Protein AF-A0A925NYQ3-F1 (afdb_monomer_lite)

pLDDT: mean 89.2, std 6.5, range [42.16, 96.94]

Foldseek 3Di:
DVVVVVVVVVVVVVVVVVVCCVVVPVVVVVVVVCVVVVVVVVVVLCVQFQVCLVPVPVVLVVCQVPPPDFDWAAKKWWFKKKFFQFLVLVVVVVVVPVVDPDDDPVNSQVVQPDPPDRGMDIDTDIDGAPPDQQCCCQPVVDDRDPPDDPSGIDTDTDIDGGHTQDCVRCVVVSSVVRSVVSVVVVVVVVCVVDPDDDPPVVVVVDDDDD

Structure (mmCIF, N/CA/C/O backbone):
data_AF-A0A925NYQ3-F1
#
_entry.id   AF-A0A925NYQ3-F1
#
loop_
_atom_site.group_PDB
_atom_site.id
_atom_site.type_symbol
_atom_site.label_atom_id
_atom_site.label_alt_id
_atom_site.label_comp_id
_atom_site.label_asym_id
_atom_site.label_entity_id
_atom_site.label_seq_id
_atom_site.pdbx_PDB_ins_code
_atom_site.Cartn_x
_atom_site.Cartn_y
_atom_site.Cartn_z
_atom_site.occupancy
_atom_site.B_iso_or_equiv
_atom_site.auth_seq_id
_atom_site.auth_comp_id
_atom_site.auth_asym_id
_atom_site.auth_atom_id
_atom_site.pdbx_PDB_model_num
ATOM 1 N N . LEU A 1 1 ? -60.854 1.474 1.475 1.00 73.50 1 LEU A N 1
ATOM 2 C CA . LEU A 1 1 ? -60.947 1.843 2.909 1.00 73.50 1 LEU A CA 1
ATOM 3 C C . LEU A 1 1 ? -60.643 0.675 3.855 1.00 73.50 1 LEU A C 1
ATOM 5 O O . LEU A 1 1 ? -59.658 0.754 4.568 1.00 73.50 1 LEU A O 1
ATOM 9 N N . LYS A 1 2 ? -61.419 -0.423 3.843 1.00 87.00 2 LYS A N 1
ATOM 10 C CA . LYS A 1 2 ? -61.251 -1.556 4.783 1.00 87.00 2 LYS A CA 1
ATOM 11 C C . LYS A 1 2 ? -59.860 -2.213 4.725 1.00 87.00 2 LYS A C 1
ATOM 13 O O . LYS A 1 2 ? -59.250 -2.450 5.756 1.00 87.00 2 LYS A O 1
ATOM 18 N N . THR A 1 3 ? -59.326 -2.412 3.520 1.00 90.38 3 THR A N 1
ATOM 19 C CA . THR A 1 3 ? -57.972 -2.953 3.303 1.00 90.38 3 THR A CA 1
ATOM 20 C C . THR A 1 3 ? -56.878 -2.034 3.845 1.00 90.38 3 THR A C 1
ATOM 22 O O . THR A 1 3 ? -55.967 -2.507 4.510 1.00 90.38 3 THR A O 1
ATOM 25 N N . MET A 1 4 ? -56.998 -0.723 3.623 1.00 89.75 4 MET A N 1
ATOM 26 C CA . MET A 1 4 ? -56.031 0.263 4.123 1.00 89.75 4 MET A CA 1
ATOM 27 C C . MET A 1 4 ? -56.069 0.365 5.650 1.00 89.75 4 MET A C 1
ATOM 29 O O . MET A 1 4 ? -55.025 0.463 6.282 1.00 89.75 4 MET A O 1
ATOM 33 N N . LEU A 1 5 ? -57.259 0.266 6.252 1.00 93.00 5 LEU A N 1
ATOM 34 C CA . LEU A 1 5 ? -57.404 0.218 7.706 1.00 93.00 5 LEU A CA 1
ATOM 35 C C . LEU A 1 5 ? -56.769 -1.049 8.295 1.00 93.00 5 LEU A C 1
ATOM 37 O O . LEU A 1 5 ? -56.059 -0.965 9.288 1.00 93.00 5 LEU A O 1
ATOM 41 N N . HIS A 1 6 ? -56.978 -2.215 7.676 1.00 94.25 6 HIS A N 1
ATOM 42 C CA . HIS A 1 6 ? -56.323 -3.450 8.116 1.00 94.25 6 HIS A CA 1
ATOM 43 C C . HIS A 1 6 ? -54.798 -3.383 7.974 1.00 94.25 6 HIS A C 1
ATOM 45 O O . HIS A 1 6 ? -54.093 -3.848 8.862 1.00 94.25 6 HIS A O 1
ATOM 51 N N . GLN A 1 7 ? -54.285 -2.786 6.895 1.00 94.94 7 GLN A N 1
ATOM 52 C CA . GLN A 1 7 ? -52.846 -2.574 6.721 1.00 94.94 7 GLN A CA 1
ATOM 53 C C . GLN A 1 7 ? -52.276 -1.650 7.799 1.00 94.94 7 GLN A C 1
ATOM 55 O O . GLN A 1 7 ? -51.241 -1.973 8.372 1.00 94.94 7 GLN A O 1
ATOM 60 N N . PHE A 1 8 ? -52.972 -0.554 8.115 1.00 96.06 8 PHE A N 1
ATOM 61 C CA . PHE A 1 8 ? -52.577 0.358 9.186 1.00 96.06 8 PHE A CA 1
ATOM 62 C C . PHE A 1 8 ? -52.553 -0.342 10.552 1.00 96.06 8 PHE A C 1
ATOM 64 O O . PHE A 1 8 ? -51.536 -0.316 11.232 1.00 96.06 8 PHE A O 1
ATOM 71 N N . ILE A 1 9 ? -53.626 -1.051 10.919 1.00 94.81 9 ILE A N 1
ATOM 72 C CA . ILE A 1 9 ? -53.694 -1.787 12.193 1.00 94.81 9 ILE A CA 1
ATOM 73 C C . ILE A 1 9 ? -52.578 -2.834 12.286 1.00 94.81 9 ILE A C 1
ATOM 75 O O . ILE A 1 9 ? -51.944 -2.964 13.329 1.00 94.81 9 ILE A O 1
ATOM 79 N N . ASN A 1 10 ? -52.319 -3.572 11.203 1.00 95.12 10 ASN A N 1
ATOM 80 C CA . ASN A 1 10 ? -51.259 -4.575 11.193 1.00 95.12 10 ASN A CA 1
ATOM 81 C C . ASN A 1 10 ? -49.865 -3.936 11.317 1.00 95.12 10 ASN A C 1
ATOM 83 O O . ASN A 1 10 ? -49.014 -4.463 12.023 1.00 95.12 10 ASN A O 1
ATOM 87 N N . HIS A 1 11 ? -49.640 -2.786 10.677 1.00 96.12 11 HIS A N 1
ATOM 88 C CA . HIS A 1 11 ? -48.390 -2.037 10.802 1.00 96.12 11 HIS A CA 1
ATOM 89 C C . HIS A 1 11 ? -48.151 -1.526 12.230 1.00 96.12 11 HIS A C 1
ATOM 91 O O . HIS A 1 11 ? -47.038 -1.654 12.737 1.00 96.12 11 HIS A O 1
ATOM 97 N N . GLU A 1 12 ? -49.187 -1.004 12.891 1.00 96.25 12 GLU A N 1
ATOM 98 C CA . GLU A 1 12 ? -49.105 -0.558 14.288 1.00 96.25 12 GLU A CA 1
ATOM 99 C C . GLU A 1 12 ? -48.854 -1.733 15.243 1.00 96.25 12 GLU A C 1
ATOM 101 O O . GLU A 1 12 ? -48.045 -1.624 16.161 1.00 96.25 12 GLU A O 1
ATOM 106 N N . LEU A 1 13 ? -49.497 -2.885 15.008 1.00 93.44 13 LEU A N 1
ATOM 107 C CA . LEU A 1 13 ? -49.277 -4.097 15.806 1.00 93.44 13 LEU A CA 1
ATOM 108 C C . LEU A 1 13 ? -47.844 -4.619 15.678 1.00 93.44 13 LEU A C 1
ATOM 110 O O . LEU A 1 13 ? -47.230 -4.941 16.694 1.00 93.44 13 LEU A O 1
ATOM 114 N N . ILE A 1 14 ? -47.310 -4.683 14.455 1.00 93.94 14 ILE A N 1
ATOM 115 C CA . ILE A 1 14 ? -45.923 -5.102 14.216 1.00 93.94 14 ILE A CA 1
ATOM 116 C C . ILE A 1 14 ? -44.957 -4.100 14.851 1.00 93.94 14 ILE A C 1
ATOM 118 O O . ILE A 1 14 ? -44.100 -4.507 15.623 1.00 93.94 14 ILE A O 1
ATOM 122 N N . SER A 1 15 ? -45.153 -2.797 14.628 1.00 94.38 15 SER A N 1
ATOM 123 C CA . SER A 1 15 ? -44.317 -1.749 15.235 1.00 94.38 15 SER A CA 1
ATOM 124 C C . SER A 1 15 ? -44.325 -1.810 16.766 1.00 94.38 15 SER A C 1
ATOM 126 O O . SER A 1 15 ? -43.295 -1.606 17.413 1.00 94.38 15 SER A O 1
ATOM 128 N N . TYR A 1 16 ? -45.479 -2.114 17.371 1.00 94.38 16 TYR A N 1
ATOM 129 C CA . TYR A 1 16 ? -45.566 -2.321 18.811 1.00 94.38 16 TYR A CA 1
ATOM 130 C C . TYR A 1 16 ? -44.781 -3.557 19.252 1.00 94.38 16 TYR A C 1
ATOM 132 O O . TYR A 1 16 ? -44.007 -3.458 20.203 1.00 94.38 16 TYR A O 1
ATOM 140 N N . GLU A 1 17 ? -44.948 -4.697 18.579 1.00 91.75 17 GLU A N 1
ATOM 141 C CA . GLU A 1 17 ? -44.215 -5.921 18.915 1.00 91.75 17 GLU A CA 1
ATOM 142 C C . GLU A 1 17 ? -42.700 -5.721 18.777 1.00 91.75 17 GLU A C 1
ATOM 144 O O . GLU A 1 17 ? -41.964 -6.056 19.707 1.00 91.75 17 GLU A O 1
ATOM 149 N N . ASP A 1 18 ? -42.256 -5.055 17.707 1.00 89.88 18 ASP A N 1
ATOM 150 C CA . ASP A 1 18 ? -40.857 -4.688 17.477 1.00 89.88 18 ASP A CA 1
ATOM 151 C C . ASP A 1 18 ? -40.297 -3.850 18.637 1.00 89.88 18 ASP A C 1
ATOM 153 O O . ASP A 1 18 ? -39.214 -4.131 19.151 1.00 89.88 18 ASP A O 1
ATOM 157 N N . SER A 1 19 ? -41.070 -2.881 19.146 1.00 92.06 19 SER A N 1
ATOM 158 C CA . SER A 1 19 ? -40.668 -2.061 20.303 1.00 92.06 19 SER A CA 1
ATOM 159 C C . SER A 1 19 ? -40.524 -2.845 21.617 1.00 92.06 19 SER A C 1
ATOM 161 O O . SER A 1 19 ? -39.929 -2.349 22.580 1.00 92.06 19 SER A O 1
ATOM 163 N N . GLN A 1 20 ? -41.102 -4.049 21.698 1.00 93.25 20 GLN A N 1
ATOM 164 C CA . GLN A 1 20 ? -41.002 -4.919 22.868 1.00 93.25 20 GLN A CA 1
ATOM 165 C C . GLN A 1 20 ? -39.960 -6.032 22.699 1.00 93.25 20 GLN A C 1
ATOM 167 O O . GLN A 1 20 ? -39.664 -6.692 23.697 1.00 93.25 20 GLN A O 1
ATOM 172 N N . LEU A 1 21 ? -39.388 -6.239 21.504 1.00 91.00 21 LEU A N 1
ATOM 173 C CA . LEU A 1 21 ? -38.472 -7.352 21.214 1.00 91.00 21 LEU A CA 1
ATOM 174 C C . LEU A 1 21 ? -37.305 -7.422 22.202 1.00 91.00 21 LEU A C 1
ATOM 176 O O . LEU A 1 21 ? -37.075 -8.471 22.795 1.00 91.00 21 LEU A O 1
ATOM 180 N N . GLU A 1 22 ? -36.627 -6.303 22.464 1.00 90.56 22 GLU A N 1
ATOM 181 C CA . GLU A 1 22 ? -35.507 -6.252 23.418 1.00 90.56 22 GLU A CA 1
ATOM 182 C C . GLU A 1 22 ? -35.937 -6.528 24.869 1.00 90.56 22 GLU A C 1
ATOM 184 O O . GLU A 1 22 ? -35.159 -7.022 25.680 1.00 90.56 22 GLU A O 1
ATOM 189 N N . LYS A 1 23 ? -37.192 -6.240 25.231 1.00 91.88 23 LYS A N 1
ATOM 190 C CA . LYS A 1 23 ? -37.700 -6.531 26.582 1.00 91.88 23 LYS A CA 1
ATOM 191 C C . LYS A 1 23 ? -38.127 -7.985 26.733 1.00 91.88 23 LYS A C 1
ATOM 193 O O . LYS A 1 23 ? -37.973 -8.555 27.810 1.00 91.88 23 LYS A O 1
ATOM 198 N N . LYS A 1 24 ? -38.717 -8.559 25.682 1.00 92.44 24 LYS A N 1
ATOM 199 C CA . LYS A 1 24 ? -39.241 -9.931 25.677 1.00 92.44 24 LYS A CA 1
ATOM 200 C C . LYS A 1 24 ? -38.152 -10.970 25.414 1.00 92.44 24 LYS A C 1
ATOM 202 O O . LYS A 1 24 ? -38.272 -12.094 25.896 1.00 92.44 24 LYS A O 1
ATOM 207 N N . HIS A 1 25 ? -37.105 -10.604 24.677 1.00 93.88 25 HIS A N 1
ATOM 208 C CA . HIS A 1 25 ? -36.042 -11.504 24.242 1.00 93.88 25 HIS A CA 1
ATOM 209 C C . HIS A 1 25 ? -34.669 -10.945 24.635 1.00 93.88 25 HIS A C 1
ATOM 211 O O . HIS A 1 25 ? -34.121 -10.071 23.964 1.00 93.88 25 HIS A O 1
ATOM 217 N N . SER A 1 26 ? -34.094 -11.484 25.715 1.00 93.62 26 SER A N 1
ATOM 218 C CA . SER A 1 26 ? -32.783 -11.065 26.233 1.00 93.62 26 SER A CA 1
ATOM 219 C C . SER A 1 26 ? -31.666 -11.203 25.203 1.00 93.62 26 SER A C 1
ATOM 221 O O . SER A 1 26 ? -30.841 -10.307 25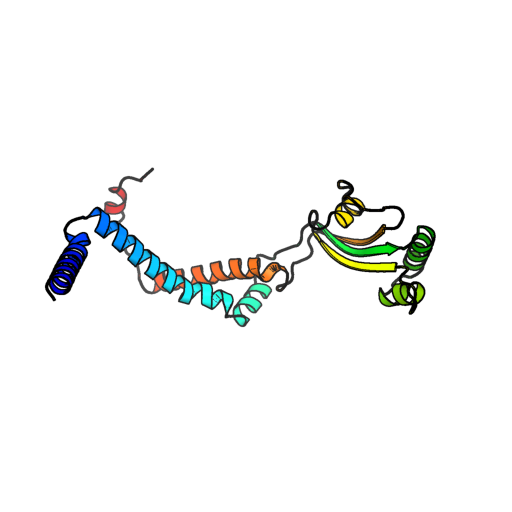.080 1.00 93.62 26 SER A O 1
ATOM 223 N N . ASP A 1 27 ? -31.657 -12.291 24.432 1.00 92.81 27 ASP A N 1
ATOM 224 C CA . ASP A 1 27 ? -30.598 -12.563 23.453 1.00 92.81 27 ASP A CA 1
ATOM 225 C C . ASP A 1 27 ? -30.615 -11.527 22.326 1.00 92.81 27 ASP A C 1
ATOM 227 O O . ASP A 1 27 ? -29.573 -11.016 21.923 1.00 92.81 27 ASP A O 1
ATOM 231 N N . PHE A 1 28 ? -31.814 -11.138 21.882 1.00 92.06 28 PHE A N 1
ATOM 232 C CA . PHE A 1 28 ? -31.982 -10.053 20.921 1.00 92.06 28 PHE A CA 1
ATOM 233 C C . PHE A 1 28 ? -31.501 -8.715 21.496 1.00 92.06 28 PHE A C 1
ATOM 235 O O . PHE A 1 28 ? -30.791 -7.979 20.815 1.00 92.06 28 PHE A O 1
ATOM 242 N N . ALA A 1 29 ? -31.819 -8.419 22.760 1.00 92.88 29 ALA A N 1
ATOM 243 C CA . ALA A 1 29 ? -31.338 -7.212 23.432 1.00 92.88 29 ALA A CA 1
ATOM 244 C C . ALA A 1 29 ? -29.809 -7.170 23.545 1.00 92.88 29 ALA A C 1
ATOM 246 O O . ALA A 1 29 ? -29.201 -6.117 23.356 1.00 92.88 29 ALA A O 1
ATOM 247 N N . HIS A 1 30 ? -29.176 -8.311 23.832 1.00 94.00 30 HIS A N 1
ATOM 248 C CA . HIS A 1 30 ? -27.721 -8.425 23.869 1.00 94.00 30 HIS A CA 1
ATOM 249 C C . HIS A 1 30 ? -27.104 -8.146 22.498 1.00 94.00 30 HIS A C 1
ATOM 251 O O . HIS A 1 30 ? -26.220 -7.299 22.411 1.00 94.00 30 HIS A O 1
ATOM 257 N N . ILE A 1 31 ? -27.628 -8.756 21.431 1.00 94.25 31 ILE A N 1
ATOM 258 C CA . ILE A 1 31 ? -27.164 -8.513 20.056 1.00 94.25 31 ILE A CA 1
ATOM 259 C C . ILE A 1 31 ? -27.348 -7.041 19.665 1.00 94.25 31 ILE A C 1
ATOM 261 O O . ILE A 1 31 ? -26.434 -6.422 19.121 1.00 94.25 31 ILE A O 1
ATOM 265 N N . MET A 1 32 ? -28.512 -6.454 19.961 1.00 93.38 32 MET A N 1
ATOM 266 C CA . MET A 1 32 ? -28.778 -5.050 19.640 1.00 93.38 32 MET A CA 1
ATOM 267 C C . MET A 1 32 ? -27.816 -4.117 20.378 1.00 93.38 32 MET A C 1
ATOM 269 O O . MET A 1 32 ? -27.296 -3.163 19.797 1.00 93.38 32 MET A O 1
ATOM 273 N N . LYS A 1 33 ? -27.519 -4.426 21.643 1.00 93.75 33 LYS A N 1
ATOM 274 C CA . LYS A 1 33 ? -26.539 -3.687 22.433 1.00 93.75 33 LYS A CA 1
ATOM 275 C C . LYS A 1 33 ? -25.123 -3.823 21.873 1.00 93.75 33 LYS A C 1
ATOM 277 O O . LYS A 1 33 ? -24.431 -2.817 21.764 1.00 93.75 33 LYS A O 1
ATOM 282 N N . GLU A 1 34 ? -24.695 -5.024 21.498 1.00 95.25 34 GLU A N 1
ATOM 283 C CA . GLU A 1 34 ? -23.388 -5.241 20.864 1.00 95.25 34 GLU A CA 1
ATOM 284 C C . GLU A 1 34 ? -23.259 -4.448 19.563 1.00 95.25 34 GLU A C 1
ATOM 286 O O . GLU A 1 34 ? -22.229 -3.820 19.319 1.00 95.25 34 GLU A O 1
ATOM 291 N N . TYR A 1 35 ? -24.320 -4.411 18.754 1.00 95.62 35 TYR A N 1
ATOM 292 C CA . TYR A 1 35 ? -24.347 -3.628 17.525 1.00 95.62 35 TYR A CA 1
ATOM 293 C C . TYR A 1 35 ? -24.281 -2.120 17.799 1.00 95.62 35 TYR A C 1
ATOM 295 O O . TYR A 1 35 ? -23.485 -1.411 17.182 1.00 95.62 35 TYR A O 1
ATOM 303 N N . HIS A 1 36 ? -25.068 -1.630 18.760 1.00 95.38 36 HIS A N 1
ATOM 304 C CA . HIS A 1 36 ? -25.035 -0.238 19.208 1.00 95.38 36 HIS A CA 1
ATOM 305 C C . HIS A 1 36 ? -23.635 0.171 19.687 1.00 95.38 36 HIS A C 1
ATOM 307 O O . HIS A 1 36 ? -23.081 1.173 19.226 1.00 95.38 36 HIS A O 1
ATOM 313 N N . ASP A 1 37 ? -23.044 -0.620 20.584 1.00 96.06 37 ASP A N 1
ATOM 314 C CA . ASP A 1 37 ? -21.729 -0.349 21.164 1.00 96.06 37 ASP A CA 1
ATOM 315 C C . ASP A 1 37 ? -20.624 -0.468 20.098 1.00 96.06 37 ASP A C 1
ATOM 317 O O . ASP A 1 37 ? -19.693 0.341 20.074 1.00 96.06 37 ASP A O 1
ATOM 321 N N . GLY A 1 38 ? -20.763 -1.409 19.159 1.00 96.75 38 GLY A N 1
ATOM 322 C CA . GLY A 1 38 ? -19.878 -1.574 18.010 1.00 96.75 38 GLY A CA 1
ATOM 323 C C . GLY A 1 38 ? -19.907 -0.381 17.055 1.00 96.75 38 GLY A C 1
ATOM 324 O O . GLY A 1 38 ? -18.849 0.115 16.667 1.00 96.75 38 GLY A O 1
ATOM 325 N N . ILE A 1 39 ? -21.092 0.142 16.720 1.00 96.88 39 ILE A N 1
ATOM 326 C CA . ILE A 1 39 ? -21.225 1.361 15.906 1.00 96.88 39 ILE A CA 1
ATOM 327 C C . ILE A 1 39 ? -20.628 2.563 16.633 1.00 96.88 39 ILE A C 1
ATOM 329 O O . ILE A 1 39 ? -19.946 3.381 16.013 1.00 96.88 39 ILE A O 1
ATOM 333 N N . LEU A 1 40 ? -20.869 2.687 17.939 1.00 96.38 40 LEU A N 1
ATOM 334 C CA . LEU A 1 40 ? -20.312 3.782 18.723 1.00 96.38 40 LEU A CA 1
ATOM 335 C C . LEU A 1 40 ? -18.780 3.738 18.711 1.00 96.38 40 LEU A C 1
ATOM 337 O O . LEU A 1 40 ? -18.146 4.764 18.455 1.00 96.38 40 LEU A O 1
ATOM 341 N N . LEU A 1 41 ? -18.198 2.555 18.934 1.00 95.62 41 LEU A N 1
ATOM 342 C CA . LEU A 1 41 ? -16.755 2.339 18.873 1.00 95.62 41 LEU A CA 1
ATOM 343 C C . LEU A 1 41 ? -16.203 2.629 17.472 1.00 95.62 41 LEU A C 1
ATOM 345 O O . LEU A 1 41 ? -15.195 3.316 17.344 1.00 95.62 41 LEU A O 1
ATOM 349 N N . PHE A 1 42 ? -16.872 2.162 16.420 1.00 96.75 42 PHE A N 1
ATOM 350 C CA . PHE A 1 42 ? -16.486 2.442 15.038 1.00 96.75 42 PHE A CA 1
ATOM 351 C C . PHE A 1 42 ? -16.471 3.948 14.748 1.00 96.75 42 PHE A C 1
ATOM 353 O O . PHE A 1 42 ? -15.474 4.474 14.258 1.00 96.75 42 PHE A O 1
ATOM 360 N N . ASN A 1 43 ? -17.548 4.657 15.092 1.00 96.94 43 ASN A N 1
ATOM 361 C CA . ASN A 1 43 ? -17.683 6.086 14.818 1.00 96.94 43 ASN A CA 1
ATOM 362 C C . ASN A 1 43 ? -16.633 6.913 15.563 1.00 96.94 43 ASN A C 1
ATOM 364 O O . ASN A 1 43 ? -16.044 7.825 14.980 1.00 96.94 43 ASN A O 1
ATOM 368 N N . ILE A 1 44 ? -16.373 6.598 16.836 1.00 96.31 44 ILE A N 1
ATOM 369 C CA . ILE A 1 44 ? -15.367 7.334 17.606 1.00 96.31 44 ILE A CA 1
ATOM 370 C C . ILE A 1 44 ? -13.945 7.001 17.143 1.00 96.31 44 ILE A C 1
ATOM 372 O O . ILE A 1 44 ? -13.119 7.906 17.066 1.00 96.31 44 ILE A O 1
ATOM 376 N N . SER A 1 45 ? -13.660 5.746 16.781 1.00 95.50 45 SER A N 1
ATOM 377 C CA . SER A 1 45 ? -12.364 5.351 16.215 1.00 95.50 45 SER A CA 1
ATOM 378 C C . SER A 1 45 ? -12.124 6.016 14.863 1.00 95.50 45 SER A C 1
ATOM 380 O O . SER A 1 45 ? -11.025 6.505 14.608 1.00 95.50 45 SER A O 1
ATOM 382 N N . LYS A 1 46 ? -13.160 6.129 14.025 1.00 95.12 46 LYS A N 1
ATOM 383 C CA . LYS A 1 46 ? -13.088 6.891 12.780 1.00 95.12 46 LYS A CA 1
ATOM 384 C C . LYS A 1 46 ? -12.692 8.345 13.046 1.00 95.12 46 LYS A C 1
ATOM 386 O O . LYS A 1 46 ? -11.696 8.801 12.499 1.00 95.12 46 LYS A O 1
ATOM 391 N N . ASP A 1 47 ? -13.425 9.039 13.915 1.00 95.19 47 ASP A N 1
ATOM 392 C CA . ASP A 1 47 ? -13.200 10.462 14.212 1.00 95.19 47 ASP A CA 1
ATOM 393 C C . ASP A 1 47 ? -11.844 10.722 14.893 1.00 95.19 47 ASP A C 1
ATOM 395 O O . ASP A 1 47 ? -11.145 11.678 14.566 1.00 95.19 47 ASP A O 1
ATOM 399 N N . LYS A 1 48 ? -11.451 9.878 15.855 1.00 94.38 48 LYS A N 1
ATOM 400 C CA . LYS A 1 48 ? -10.262 10.117 16.691 1.00 94.38 48 LYS A CA 1
ATOM 401 C C . LYS A 1 48 ? -8.980 9.497 16.165 1.00 94.38 48 LYS A C 1
ATOM 403 O O . LYS A 1 48 ? -7.911 9.967 16.549 1.00 94.38 48 LYS A O 1
ATOM 408 N N . ILE A 1 49 ? -9.075 8.470 15.328 1.00 94.19 49 ILE A N 1
ATOM 409 C CA . ILE A 1 49 ? -7.921 7.698 14.871 1.00 94.19 49 ILE A CA 1
ATOM 410 C C . ILE A 1 49 ? -7.807 7.782 13.351 1.00 94.19 49 ILE A C 1
ATOM 412 O O . ILE A 1 49 ? -6.834 8.339 12.854 1.00 94.19 49 ILE A O 1
ATOM 416 N N . TRP A 1 50 ? -8.788 7.269 12.605 1.00 91.75 50 TRP A N 1
ATOM 417 C CA . TRP A 1 50 ? -8.641 7.080 11.155 1.00 91.75 50 TRP A CA 1
ATOM 418 C C . TRP A 1 50 ? -8.659 8.388 10.368 1.00 91.75 50 TRP A C 1
ATOM 420 O O . TRP A 1 50 ? -7.795 8.607 9.519 1.00 91.75 50 TRP A O 1
ATOM 430 N N . ASP A 1 51 ? -9.603 9.280 10.667 1.00 92.38 51 ASP A N 1
ATOM 431 C CA . ASP A 1 51 ? -9.703 10.574 9.993 1.00 92.38 51 ASP A CA 1
ATOM 432 C C . ASP A 1 51 ? -8.521 11.475 10.384 1.00 92.38 51 ASP A C 1
ATOM 434 O O . ASP A 1 51 ? -8.023 12.227 9.549 1.00 92.38 51 ASP A O 1
ATOM 438 N N . VAL A 1 52 ? -8.001 11.356 11.610 1.00 89.94 52 VAL A N 1
ATOM 439 C CA . VAL A 1 52 ? -6.777 12.058 12.032 1.00 89.94 52 VAL A CA 1
ATOM 440 C C . VAL A 1 52 ? -5.561 11.516 11.281 1.00 89.94 52 VAL A C 1
ATOM 442 O O . VAL A 1 52 ? -4.817 12.292 10.687 1.00 89.94 52 VAL A O 1
ATOM 445 N N . ALA A 1 53 ? -5.381 10.193 11.253 1.00 88.50 53 ALA A N 1
ATOM 446 C CA . ALA A 1 53 ? -4.250 9.550 10.587 1.00 88.50 53 ALA A CA 1
ATOM 447 C C . ALA A 1 53 ? -4.229 9.799 9.068 1.00 88.50 53 ALA A C 1
ATOM 449 O O . ALA A 1 53 ? -3.158 9.872 8.469 1.00 88.50 53 ALA A O 1
ATOM 450 N N . SER A 1 54 ? -5.406 9.957 8.454 1.00 86.12 54 SER A N 1
ATOM 451 C CA . SER A 1 54 ? -5.543 10.187 7.011 1.00 86.12 54 SER A CA 1
ATOM 452 C C . SER A 1 54 ? -5.388 11.656 6.613 1.00 86.12 54 SER A C 1
ATOM 454 O O . SER A 1 54 ? -4.869 11.941 5.535 1.00 86.12 54 SER A O 1
ATOM 456 N N . ASN A 1 55 ? -5.845 12.592 7.453 1.00 87.56 55 ASN A N 1
ATOM 457 C CA . ASN A 1 55 ? -5.909 14.011 7.092 1.00 87.56 55 ASN A CA 1
ATOM 458 C C . ASN A 1 55 ? -4.758 14.851 7.668 1.00 87.56 55 ASN A C 1
ATOM 460 O O . ASN A 1 55 ? -4.455 15.914 7.122 1.00 87.56 55 ASN A O 1
ATOM 464 N N . ASP A 1 56 ? -4.099 14.408 8.744 1.00 89.00 56 ASP A N 1
ATOM 465 C CA . ASP A 1 56 ? -3.000 15.153 9.368 1.00 89.00 56 ASP A CA 1
ATOM 466 C C . ASP A 1 56 ? -1.659 14.883 8.668 1.00 89.00 56 ASP A C 1
ATOM 468 O O . ASP A 1 56 ? -0.801 14.120 9.120 1.00 89.00 56 ASP A O 1
ATOM 472 N N . THR A 1 57 ? -1.479 15.531 7.517 1.00 85.44 57 THR A N 1
ATOM 473 C CA . THR A 1 57 ? -0.275 15.390 6.687 1.00 85.44 57 THR A CA 1
ATOM 474 C C . THR A 1 57 ? 0.985 15.940 7.357 1.00 85.44 57 THR A C 1
ATOM 476 O O . THR A 1 57 ? 2.086 15.462 7.070 1.00 85.44 57 THR A O 1
ATOM 479 N N . VAL A 1 58 ? 0.843 16.908 8.268 1.00 89.44 58 VAL A N 1
ATOM 480 C CA . VAL A 1 58 ? 1.966 17.499 9.008 1.00 89.44 58 VAL A CA 1
ATOM 481 C C . VAL A 1 58 ? 2.521 16.472 9.984 1.00 89.44 58 VAL A C 1
ATOM 483 O O . VAL A 1 58 ? 3.698 16.117 9.888 1.00 89.44 58 VAL A O 1
ATOM 486 N N . ARG A 1 59 ? 1.668 15.914 10.851 1.00 88.75 59 ARG A N 1
ATOM 487 C CA . ARG A 1 59 ? 2.088 14.884 11.807 1.00 88.75 59 ARG A CA 1
ATOM 488 C C . ARG A 1 59 ? 2.543 13.607 11.118 1.00 88.75 59 ARG A C 1
ATOM 490 O O . ARG A 1 59 ? 3.492 12.993 11.591 1.00 88.75 59 ARG A O 1
ATOM 497 N N . LEU A 1 60 ? 1.935 13.228 9.991 1.00 86.19 60 LEU A N 1
ATOM 498 C CA . LEU A 1 60 ? 2.398 12.082 9.203 1.00 86.19 60 LEU A CA 1
ATOM 499 C C . LEU A 1 60 ? 3.815 12.305 8.648 1.00 86.19 60 LEU A C 1
ATOM 501 O O . LEU A 1 60 ? 4.636 11.390 8.655 1.00 86.19 60 LEU A O 1
ATOM 505 N N . THR A 1 61 ? 4.127 13.520 8.190 1.00 85.31 61 THR A N 1
ATOM 506 C CA . THR A 1 61 ? 5.469 13.859 7.687 1.00 85.31 61 THR A CA 1
ATOM 507 C C . THR A 1 61 ? 6.497 13.885 8.819 1.00 85.31 61 THR A C 1
ATOM 509 O O . THR A 1 61 ? 7.600 13.358 8.673 1.00 85.31 61 THR A O 1
ATOM 512 N N . GLU A 1 62 ? 6.143 14.457 9.971 1.00 88.12 62 GLU A N 1
ATOM 513 C CA . GLU A 1 62 ? 6.981 14.421 11.175 1.00 88.12 62 GLU A CA 1
ATOM 514 C C . GLU A 1 62 ? 7.211 12.987 11.654 1.00 88.12 62 GLU A C 1
ATOM 516 O O . GLU A 1 62 ? 8.347 12.610 11.955 1.00 88.12 62 GLU A O 1
ATOM 521 N N . PHE A 1 63 ? 6.158 12.168 11.655 1.00 87.12 63 PHE A N 1
ATOM 522 C CA . PHE A 1 63 ? 6.235 10.747 11.952 1.00 87.12 63 PHE A CA 1
ATOM 523 C C . PHE A 1 63 ? 7.193 10.052 10.992 1.00 87.12 63 PHE A C 1
ATOM 525 O O . PHE A 1 63 ? 8.135 9.428 11.448 1.00 87.12 63 PHE A O 1
ATOM 532 N N . TYR A 1 64 ? 7.054 10.233 9.678 1.00 84.56 64 TYR A N 1
ATOM 533 C CA . TYR A 1 64 ? 7.971 9.651 8.693 1.00 84.56 64 TYR A CA 1
ATOM 534 C C . TYR A 1 64 ? 9.441 10.039 8.939 1.00 84.56 64 TYR A C 1
ATOM 536 O O . TYR A 1 64 ? 10.336 9.198 8.843 1.00 84.56 64 TYR A O 1
ATOM 544 N N . ASN A 1 65 ? 9.701 11.299 9.297 1.00 84.56 65 ASN A N 1
ATOM 545 C CA . ASN A 1 65 ? 11.057 11.793 9.548 1.00 84.56 65 ASN A CA 1
ATOM 546 C C . ASN A 1 65 ? 11.665 11.274 10.862 1.00 84.56 65 ASN A C 1
ATOM 548 O O . ASN A 1 65 ? 12.886 11.150 10.962 1.00 84.56 65 ASN A O 1
ATOM 552 N N . THR A 1 66 ? 10.833 10.989 11.866 1.00 83.81 66 THR A N 1
ATOM 553 C CA . THR A 1 66 ? 11.258 10.582 13.219 1.00 83.81 66 THR A CA 1
ATOM 554 C C . THR A 1 66 ? 11.040 9.098 13.513 1.00 83.81 66 THR A C 1
ATOM 556 O O . THR A 1 66 ? 11.552 8.588 14.512 1.00 83.81 66 THR A O 1
ATOM 559 N N . ALA A 1 67 ? 10.310 8.388 12.652 1.00 73.12 67 ALA A N 1
ATOM 560 C CA . ALA A 1 67 ? 9.957 6.993 12.830 1.00 73.12 67 ALA A CA 1
ATOM 561 C C . ALA A 1 67 ? 11.217 6.127 12.879 1.00 73.12 67 ALA A C 1
ATOM 563 O O . ALA A 1 67 ? 12.029 6.093 11.953 1.00 73.12 67 ALA A O 1
ATOM 564 N N . ALA A 1 68 ? 11.338 5.359 13.962 1.00 62.53 68 ALA A N 1
ATOM 565 C CA . ALA A 1 68 ? 12.357 4.324 14.086 1.00 62.53 68 ALA A CA 1
ATOM 566 C C . ALA A 1 68 ? 12.116 3.168 13.097 1.00 62.53 68 ALA A C 1
ATOM 568 O O . ALA A 1 68 ? 13.062 2.520 12.652 1.00 62.53 68 ALA A O 1
ATOM 569 N N . LYS A 1 69 ? 10.848 2.921 12.736 1.00 77.06 69 LYS A N 1
ATOM 570 C CA . LYS A 1 69 ? 10.443 1.894 11.775 1.00 77.06 69 LYS A CA 1
ATOM 571 C C . LYS A 1 69 ? 10.416 2.500 10.374 1.00 77.06 69 LYS A C 1
ATOM 573 O O . LYS A 1 69 ? 9.471 3.177 9.982 1.00 77.06 69 LYS A O 1
ATOM 578 N N . LYS A 1 70 ? 11.497 2.276 9.635 1.00 83.25 70 LYS A N 1
ATOM 579 C CA . LYS A 1 70 ? 11.586 2.611 8.215 1.00 83.25 70 LYS A CA 1
ATOM 580 C C . LYS A 1 70 ? 11.198 1.400 7.381 1.00 83.25 70 LYS A C 1
ATOM 582 O O . LYS A 1 70 ? 11.570 0.277 7.716 1.00 83.25 70 LYS A O 1
ATOM 587 N N . HIS A 1 71 ? 10.482 1.652 6.294 1.00 88.06 71 HIS A N 1
ATOM 588 C CA . HIS A 1 71 ? 10.147 0.632 5.311 1.00 88.06 71 HIS A CA 1
ATOM 589 C C . HIS A 1 71 ? 11.208 0.623 4.225 1.00 88.06 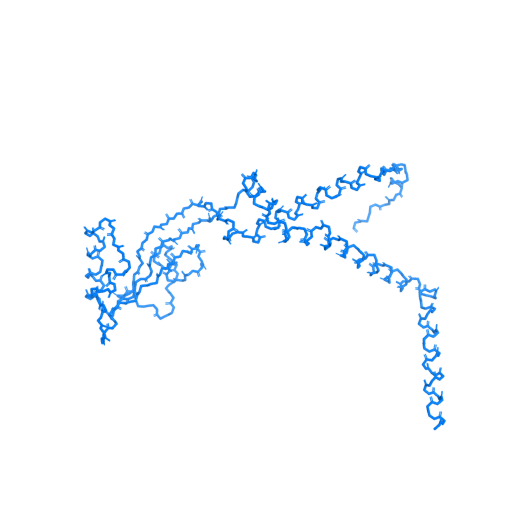71 HIS A C 1
ATOM 591 O O . HIS A 1 71 ? 11.663 1.676 3.779 1.00 88.06 71 HIS A O 1
ATOM 597 N N . TYR A 1 72 ? 11.598 -0.569 3.800 1.00 89.44 72 TYR A N 1
ATOM 598 C CA . TYR A 1 72 ? 12.607 -0.767 2.771 1.00 89.44 72 TYR A CA 1
ATOM 599 C C . TYR A 1 72 ? 12.021 -1.642 1.669 1.00 89.44 72 TYR A C 1
ATOM 601 O O . TYR A 1 72 ? 11.175 -2.497 1.931 1.00 89.44 72 TYR A O 1
ATOM 609 N N . PHE A 1 73 ? 12.433 -1.384 0.435 1.00 87.75 73 PHE A N 1
ATOM 610 C CA . PHE A 1 73 ? 12.285 -2.343 -0.648 1.00 87.75 73 PHE A CA 1
ATOM 611 C C . PHE A 1 73 ? 13.166 -3.561 -0.353 1.00 87.75 73 PHE A C 1
ATOM 613 O O . PHE A 1 73 ? 14.222 -3.428 0.274 1.00 87.75 73 PHE A O 1
ATOM 620 N N . GLY A 1 74 ? 12.729 -4.733 -0.802 1.00 88.56 74 GLY A N 1
ATOM 621 C CA . GLY A 1 74 ? 13.571 -5.919 -0.874 1.00 88.56 74 GLY A CA 1
ATOM 622 C C . GLY A 1 74 ? 14.618 -5.780 -1.981 1.00 88.56 74 GLY A C 1
ATOM 623 O O . GLY A 1 74 ? 15.213 -4.717 -2.181 1.00 88.56 74 GLY A O 1
ATOM 624 N N . GLU A 1 75 ? 14.838 -6.856 -2.729 1.00 91.44 75 GLU A N 1
ATOM 625 C CA . GLU A 1 75 ? 15.586 -6.761 -3.980 1.00 91.44 75 GLU A CA 1
ATOM 626 C C . GLU A 1 75 ? 14.729 -6.063 -5.035 1.00 91.44 75 GLU A C 1
ATOM 628 O O . GLU A 1 75 ? 13.626 -6.510 -5.357 1.00 91.44 75 GLU A O 1
ATOM 633 N N . ARG A 1 76 ? 15.248 -4.959 -5.572 1.00 91.69 76 ARG A N 1
ATOM 634 C CA . ARG A 1 76 ? 14.557 -4.116 -6.542 1.00 91.69 76 ARG A CA 1
ATOM 635 C C . ARG A 1 76 ? 15.445 -3.854 -7.744 1.00 91.69 76 ARG A C 1
ATOM 637 O O . ARG A 1 76 ? 16.601 -3.467 -7.599 1.00 91.69 76 ARG A O 1
ATOM 644 N N . PHE A 1 77 ? 14.893 -4.000 -8.937 1.00 93.56 77 PHE A N 1
ATOM 645 C CA . PHE A 1 77 ? 15.539 -3.587 -10.173 1.00 93.56 77 PHE A CA 1
ATOM 646 C C . PHE A 1 77 ? 15.060 -2.190 -10.568 1.00 93.56 77 PHE A C 1
ATOM 648 O O . PHE A 1 77 ? 13.860 -1.916 -10.583 1.00 93.56 77 PHE A O 1
ATOM 655 N N . LYS A 1 78 ? 16.002 -1.307 -10.905 1.00 93.00 78 LYS A N 1
ATOM 656 C CA . LYS A 1 78 ? 15.740 0.013 -11.485 1.00 93.00 78 LYS A CA 1
ATOM 657 C C . LYS A 1 78 ? 16.502 0.156 -12.789 1.00 93.00 78 LYS A C 1
ATOM 659 O O . LYS A 1 78 ? 17.731 0.058 -12.808 1.00 93.00 78 LYS A O 1
ATOM 664 N N . GLY A 1 79 ? 15.780 0.423 -13.865 1.00 92.19 79 GLY A N 1
ATOM 665 C CA . GLY A 1 79 ? 16.375 0.534 -15.184 1.00 92.19 79 GLY A CA 1
ATOM 666 C C . GLY A 1 79 ? 15.331 0.572 -16.279 1.00 92.19 79 GLY A C 1
ATOM 667 O O . GLY A 1 79 ? 14.232 1.092 -16.093 1.00 92.19 79 GLY A O 1
ATOM 668 N N . TRP A 1 80 ? 15.686 0.013 -17.426 1.00 93.19 80 TRP A N 1
ATOM 669 C CA . TRP A 1 80 ? 14.854 -0.005 -18.613 1.00 93.19 80 TRP A CA 1
ATOM 670 C C . TRP A 1 80 ? 14.644 -1.423 -19.121 1.00 93.19 80 TRP A C 1
ATOM 672 O O . TRP A 1 80 ? 15.568 -2.236 -19.123 1.00 93.19 80 TRP A O 1
ATOM 682 N N . ILE A 1 81 ? 13.437 -1.679 -19.614 1.00 93.06 81 ILE A N 1
ATOM 683 C CA . ILE A 1 81 ? 13.142 -2.778 -20.526 1.00 93.06 81 ILE A CA 1
ATOM 684 C C . ILE A 1 81 ? 13.217 -2.196 -21.934 1.00 93.06 81 ILE A C 1
ATOM 686 O O . ILE A 1 81 ? 12.466 -1.278 -22.271 1.00 93.06 81 ILE A O 1
ATOM 690 N N . VAL A 1 82 ? 14.135 -2.713 -22.743 1.00 92.25 82 VAL A N 1
ATOM 691 C CA . VAL A 1 82 ? 14.352 -2.270 -24.120 1.00 92.25 82 VAL A CA 1
ATOM 692 C C . VAL A 1 82 ? 13.850 -3.352 -25.061 1.00 92.25 82 VAL A C 1
ATOM 694 O O . VAL A 1 82 ? 14.270 -4.503 -24.969 1.00 92.25 82 VAL A O 1
ATOM 697 N N . ARG A 1 83 ? 12.959 -2.977 -25.977 1.00 92.31 83 ARG A N 1
ATOM 698 C CA . ARG A 1 83 ? 12.447 -3.829 -27.052 1.00 92.31 83 ARG A CA 1
ATOM 699 C C . ARG A 1 83 ? 12.884 -3.246 -28.385 1.00 92.31 83 ARG A C 1
ATOM 701 O O . ARG A 1 83 ? 12.403 -2.193 -28.796 1.00 92.31 83 ARG A O 1
ATOM 708 N N . ALA A 1 84 ? 13.818 -3.913 -29.042 1.00 92.06 84 ALA A N 1
ATOM 709 C CA . ALA A 1 84 ? 14.250 -3.563 -30.384 1.00 92.06 84 ALA A CA 1
ATOM 710 C C . ALA A 1 84 ? 13.360 -4.241 -31.436 1.00 92.06 84 ALA A C 1
ATOM 712 O O . ALA A 1 84 ? 12.703 -5.243 -31.173 1.00 92.06 84 ALA A O 1
ATOM 713 N N . LYS A 1 85 ? 13.361 -3.717 -32.658 1.00 90.94 85 LYS A N 1
ATOM 714 C CA . LYS A 1 85 ? 12.700 -4.349 -33.807 1.00 90.94 85 LYS A CA 1
ATOM 715 C C . LYS A 1 85 ? 13.390 -5.639 -34.256 1.00 90.94 85 LYS A C 1
ATOM 717 O O . LYS A 1 85 ? 12.722 -6.577 -34.678 1.00 90.94 85 LYS A O 1
ATOM 722 N N . ASP A 1 86 ? 14.718 -5.663 -34.203 1.00 90.62 86 ASP A N 1
ATOM 723 C CA . ASP A 1 86 ? 15.553 -6.783 -34.631 1.00 90.62 86 ASP A CA 1
ATOM 724 C C . ASP A 1 86 ? 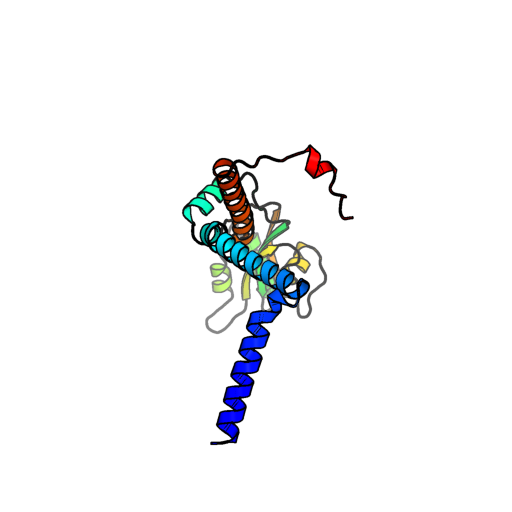16.830 -6.893 -33.781 1.00 90.62 86 ASP A C 1
ATOM 726 O O . ASP A 1 86 ? 17.192 -5.992 -33.014 1.00 90.62 86 ASP A O 1
ATOM 730 N N . ASN A 1 87 ? 17.519 -8.028 -33.920 1.00 90.00 87 ASN A N 1
ATOM 731 C CA . ASN A 1 87 ? 18.746 -8.316 -33.181 1.00 90.00 87 ASN A CA 1
ATOM 732 C C . ASN A 1 87 ? 19.895 -7.354 -33.547 1.00 90.00 87 ASN A C 1
ATOM 734 O O . ASN A 1 87 ? 20.733 -7.044 -32.706 1.00 90.00 87 ASN A O 1
ATOM 738 N N . GLU A 1 88 ? 19.941 -6.837 -34.779 1.00 88.94 88 GLU A N 1
ATOM 739 C CA . GLU A 1 88 ? 20.970 -5.865 -35.174 1.00 88.94 88 GLU A CA 1
ATOM 740 C C . GLU A 1 88 ? 20.810 -4.533 -34.434 1.00 88.94 88 GLU A C 1
ATOM 742 O O . GLU A 1 88 ? 21.787 -3.946 -33.966 1.00 88.94 88 GLU A O 1
ATOM 747 N N . THR A 1 89 ? 19.572 -4.058 -34.318 1.00 87.62 89 THR A N 1
ATOM 748 C CA . THR A 1 89 ? 19.214 -2.837 -33.599 1.00 87.62 89 THR A CA 1
ATOM 749 C C . THR A 1 89 ? 19.523 -2.992 -32.119 1.00 87.62 89 THR A C 1
ATOM 751 O O . THR A 1 89 ? 20.145 -2.107 -31.536 1.00 87.62 89 THR A O 1
ATOM 754 N N . ARG A 1 90 ? 19.194 -4.147 -31.530 1.00 89.75 90 ARG A N 1
ATOM 755 C CA . ARG A 1 90 ? 19.575 -4.474 -30.153 1.00 89.75 90 ARG A CA 1
ATOM 756 C C . ARG A 1 90 ? 21.082 -4.339 -29.924 1.00 89.75 90 ARG A C 1
ATOM 758 O O . ARG A 1 90 ? 21.482 -3.604 -29.027 1.00 89.75 90 ARG A O 1
ATOM 765 N N . LEU A 1 91 ? 21.907 -5.000 -30.741 1.00 89.75 91 LEU A N 1
ATOM 766 C CA . LEU A 1 91 ? 23.367 -4.987 -30.575 1.00 89.75 91 LEU A CA 1
ATOM 767 C C . LEU A 1 91 ? 23.946 -3.568 -30.677 1.00 89.75 91 LEU A C 1
ATOM 769 O O . LEU A 1 91 ? 24.872 -3.211 -29.946 1.00 89.75 91 LEU A O 1
ATOM 773 N N . LYS A 1 92 ? 23.386 -2.729 -31.561 1.00 89.00 92 LYS A N 1
ATOM 774 C CA . LYS A 1 92 ? 23.768 -1.312 -31.664 1.00 89.00 92 LYS A CA 1
ATOM 775 C C . LYS A 1 92 ? 23.419 -0.539 -30.392 1.00 89.00 92 LYS A C 1
ATOM 777 O O . LYS A 1 92 ? 24.230 0.269 -29.948 1.00 89.00 92 LYS A O 1
ATOM 782 N N . ILE A 1 93 ? 22.244 -0.781 -29.807 1.00 87.19 93 ILE A N 1
ATOM 783 C CA . ILE A 1 93 ? 21.825 -0.129 -28.560 1.00 87.19 93 ILE A CA 1
ATOM 784 C C . ILE A 1 93 ? 22.723 -0.570 -27.398 1.00 87.19 93 ILE A C 1
ATOM 786 O O . ILE A 1 93 ? 23.224 0.290 -26.679 1.00 87.19 93 ILE A O 1
ATOM 790 N N . GLU A 1 94 ? 22.982 -1.873 -27.248 1.00 88.25 94 GLU A N 1
ATOM 791 C CA . GLU A 1 94 ? 23.900 -2.408 -26.228 1.00 88.25 94 GLU A CA 1
ATOM 792 C C . GLU A 1 94 ? 25.296 -1.772 -26.361 1.00 88.25 94 GLU A C 1
ATOM 794 O O . GLU A 1 94 ? 25.842 -1.263 -25.386 1.00 88.25 94 GLU A O 1
ATOM 799 N N . THR A 1 95 ? 25.817 -1.653 -27.588 1.00 88.31 95 THR A N 1
ATOM 800 C CA . THR A 1 95 ? 27.112 -0.998 -27.852 1.00 88.31 95 THR A CA 1
ATOM 801 C C . THR A 1 95 ? 27.131 0.473 -27.417 1.00 88.31 95 THR A C 1
ATOM 803 O O . THR A 1 95 ? 28.124 0.940 -26.861 1.00 88.31 95 THR A O 1
ATOM 806 N N . ILE A 1 96 ? 26.055 1.228 -27.670 1.00 87.12 96 ILE A N 1
ATOM 807 C CA . ILE A 1 96 ? 25.962 2.645 -27.275 1.00 87.12 96 ILE A CA 1
ATOM 808 C C . ILE A 1 96 ? 25.926 2.783 -25.752 1.00 87.12 96 ILE A C 1
ATOM 810 O O . ILE A 1 96 ? 26.571 3.681 -25.209 1.00 87.12 96 ILE A O 1
ATOM 814 N N . ILE A 1 97 ? 25.180 1.905 -25.083 1.00 87.12 97 ILE A N 1
ATOM 815 C CA . ILE A 1 97 ? 25.063 1.875 -23.626 1.00 87.12 97 ILE A CA 1
ATOM 816 C C . ILE A 1 97 ? 26.410 1.525 -22.980 1.00 87.12 97 ILE A C 1
ATOM 818 O O . ILE A 1 97 ? 26.789 2.162 -22.004 1.00 87.12 97 ILE A O 1
ATOM 822 N N . ASP A 1 98 ? 27.167 0.584 -23.548 1.00 84.38 98 ASP A N 1
ATOM 823 C CA . ASP A 1 98 ? 28.474 0.181 -23.015 1.00 84.38 98 ASP A CA 1
ATOM 824 C C . ASP A 1 98 ? 29.570 1.239 -23.234 1.00 84.38 98 ASP A C 1
ATOM 826 O O . ASP A 1 98 ? 30.501 1.359 -22.436 1.00 84.38 98 ASP A O 1
ATOM 830 N N . GLN A 1 99 ? 29.490 2.016 -24.320 1.00 84.19 99 GLN A N 1
ATOM 831 C CA . GLN A 1 99 ? 30.500 3.026 -24.666 1.00 84.19 99 GLN A CA 1
ATOM 832 C C . GLN A 1 99 ? 30.321 4.363 -23.941 1.00 84.19 99 GLN A C 1
ATOM 834 O O . GLN A 1 99 ? 31.275 5.139 -23.842 1.00 84.19 99 GLN A O 1
ATOM 839 N N . LYS A 1 100 ? 29.111 4.671 -23.470 1.00 81.62 100 LYS A N 1
ATOM 840 C CA . LYS A 1 100 ? 28.787 5.940 -22.813 1.00 81.62 100 LYS A CA 1
ATOM 841 C C . LYS A 1 100 ? 28.516 5.717 -21.330 1.00 81.62 100 LYS A C 1
ATOM 843 O O . LYS A 1 100 ? 27.675 4.918 -20.953 1.00 81.62 100 LYS A O 1
ATOM 848 N N . GLU A 1 101 ? 29.158 6.519 -20.484 1.00 71.44 101 GLU A N 1
ATOM 849 C CA . GLU A 1 101 ? 28.969 6.468 -19.025 1.00 71.44 101 GLU A CA 1
ATOM 850 C C . GLU A 1 101 ? 27.540 6.852 -18.588 1.00 71.44 101 GLU A C 1
ATOM 852 O O . GLU A 1 101 ? 27.052 6.401 -17.553 1.00 71.44 101 GLU A O 1
ATOM 857 N N . SER A 1 102 ? 26.851 7.669 -19.390 1.00 76.62 102 SER A N 1
ATOM 858 C CA . SER A 1 102 ? 25.445 8.022 -19.205 1.00 76.62 102 SER A CA 1
ATOM 859 C C . SER A 1 102 ? 24.790 8.219 -20.567 1.00 76.62 102 SER A C 1
ATOM 861 O O . SER A 1 102 ? 25.255 9.023 -21.376 1.00 76.62 102 SER A O 1
ATOM 863 N N . VAL A 1 103 ? 23.718 7.474 -20.820 1.00 80.56 103 VAL A N 1
ATOM 864 C CA . VAL A 1 103 ? 22.861 7.622 -21.999 1.00 80.56 103 VAL A CA 1
ATOM 865 C C . VAL A 1 103 ? 21.479 8.002 -21.501 1.00 80.56 103 VAL A C 1
ATOM 867 O O . VAL A 1 103 ? 21.017 7.462 -20.501 1.00 80.56 103 VAL A O 1
ATOM 870 N N . SER A 1 104 ? 20.802 8.934 -22.161 1.00 82.44 104 SER A N 1
ATOM 871 C CA . SER A 1 104 ? 19.395 9.206 -21.868 1.00 82.44 104 SER A CA 1
ATOM 872 C C . SER A 1 104 ? 18.472 8.346 -22.738 1.00 82.44 104 SER A C 1
ATOM 874 O O . SER A 1 104 ? 18.796 8.013 -23.878 1.00 82.44 104 SER A O 1
ATOM 876 N N . LYS A 1 105 ? 17.272 8.028 -22.232 1.00 83.38 105 LYS A N 1
ATOM 877 C CA . LYS A 1 105 ? 16.221 7.363 -23.026 1.00 83.38 105 LYS A CA 1
ATOM 878 C C . LYS A 1 105 ? 15.964 8.097 -24.349 1.00 83.38 105 LYS A C 1
ATOM 880 O O . LYS A 1 105 ? 15.805 7.449 -25.378 1.00 83.38 105 LYS A O 1
ATOM 885 N N . GLN A 1 106 ? 15.945 9.431 -24.301 1.00 83.00 106 GLN A N 1
ATOM 886 C CA . GLN A 1 106 ? 15.694 10.295 -25.455 1.00 83.00 106 GLN A CA 1
ATOM 887 C C . GLN A 1 106 ? 16.762 10.133 -26.535 1.00 83.00 106 GLN A C 1
ATOM 889 O O . GLN A 1 106 ? 16.416 9.954 -27.692 1.00 83.00 106 GLN A O 1
ATOM 894 N N . GLU A 1 107 ? 18.044 10.082 -26.163 1.00 83.56 107 GLU A N 1
ATOM 895 C CA . GLU A 1 107 ? 19.124 9.855 -27.130 1.00 83.56 107 GLU A CA 1
ATOM 896 C C . GLU A 1 107 ? 18.959 8.542 -27.898 1.00 83.56 107 GLU A C 1
ATOM 898 O O . GLU A 1 107 ? 19.172 8.508 -29.106 1.00 83.56 107 GLU A O 1
ATOM 903 N N . ILE A 1 108 ? 18.575 7.457 -27.219 1.00 85.12 108 ILE A N 1
ATOM 904 C CA . ILE A 1 108 ? 18.373 6.165 -27.888 1.00 85.12 108 ILE A CA 1
ATOM 905 C C . ILE A 1 108 ? 17.143 6.250 -28.797 1.00 85.12 108 ILE A C 1
ATOM 907 O O . ILE A 1 108 ? 17.204 5.855 -29.959 1.00 85.12 108 ILE A O 1
ATOM 911 N N . THR A 1 109 ? 16.030 6.806 -28.315 1.00 85.62 109 THR A N 1
ATOM 912 C CA . THR A 1 109 ? 14.831 6.930 -29.151 1.00 85.62 109 THR A CA 1
ATOM 913 C C . THR A 1 109 ? 15.048 7.849 -30.350 1.00 85.62 109 THR A C 1
ATOM 915 O O . THR A 1 109 ? 14.564 7.523 -31.420 1.00 85.62 109 THR A O 1
ATOM 918 N N . ASP A 1 110 ? 15.814 8.931 -30.227 1.00 85.50 110 ASP A N 1
ATOM 919 C CA . ASP A 1 110 ? 16.070 9.870 -31.327 1.00 85.50 110 ASP A CA 1
ATOM 920 C C . ASP A 1 110 ? 16.990 9.274 -32.403 1.00 85.50 110 ASP A C 1
ATOM 922 O O . ASP A 1 110 ? 16.892 9.620 -33.580 1.00 85.50 110 ASP A O 1
ATOM 926 N N . VAL A 1 111 ? 17.891 8.367 -32.012 1.00 84.50 111 VAL A N 1
ATOM 927 C CA . VAL A 1 111 ? 18.796 7.677 -32.944 1.00 84.50 111 VAL A CA 1
ATOM 928 C C . VAL A 1 111 ? 18.075 6.569 -33.709 1.00 84.50 111 VAL A C 1
ATOM 930 O O . VAL A 1 111 ? 18.341 6.373 -34.895 1.00 84.50 111 VAL A O 1
ATOM 933 N N . PHE A 1 112 ? 17.188 5.826 -33.044 1.00 85.19 112 PHE A N 1
ATOM 934 C CA . PHE A 1 112 ? 16.587 4.617 -33.613 1.00 85.19 112 PHE A CA 1
ATOM 935 C C . PHE A 1 112 ? 15.142 4.803 -34.094 1.00 85.19 112 PHE A C 1
ATOM 937 O O . PHE A 1 112 ? 14.709 4.055 -34.973 1.00 85.19 112 PHE A O 1
ATOM 944 N N . ASN A 1 113 ? 14.408 5.797 -33.588 1.00 87.19 113 ASN A N 1
ATOM 945 C CA . ASN A 1 113 ? 13.057 6.118 -34.041 1.00 87.19 113 ASN A CA 1
ATOM 946 C C . ASN A 1 113 ? 13.073 7.374 -34.918 1.00 87.19 113 ASN A C 1
ATOM 948 O O . ASN A 1 113 ? 13.610 8.415 -34.554 1.00 87.19 113 ASN A O 1
ATOM 952 N N . THR A 1 114 ? 12.438 7.282 -36.082 1.00 82.12 114 THR A N 1
ATOM 953 C CA . THR A 1 114 ? 12.217 8.413 -36.992 1.00 82.12 114 THR A CA 1
ATOM 954 C C . THR A 1 114 ? 10.718 8.685 -37.116 1.00 82.12 114 THR A C 1
ATOM 956 O O . THR A 1 114 ? 9.899 7.905 -36.632 1.00 82.12 114 THR A O 1
ATOM 959 N N . SER A 1 115 ? 10.317 9.761 -37.803 1.00 74.44 115 SER A N 1
ATOM 960 C CA . SER A 1 115 ? 8.896 10.115 -37.967 1.00 74.44 115 SER A CA 1
ATOM 961 C C . SER A 1 115 ? 8.025 8.991 -38.551 1.00 74.44 115 SER A C 1
ATOM 963 O O . SER A 1 115 ? 6.823 8.980 -38.306 1.00 74.44 115 SER A O 1
ATOM 965 N N . ASN A 1 116 ? 8.621 8.051 -39.298 1.00 73.19 116 ASN A N 1
ATOM 966 C CA . ASN A 1 116 ? 7.916 6.944 -39.949 1.00 73.19 116 ASN A CA 1
ATOM 967 C C . ASN A 1 116 ? 8.326 5.553 -39.431 1.00 73.19 116 ASN A C 1
ATOM 969 O O . ASN A 1 116 ? 7.732 4.563 -39.856 1.00 73.19 116 ASN A O 1
ATOM 973 N N . GLU A 1 117 ? 9.316 5.451 -38.539 1.00 78.50 117 GLU A N 1
ATOM 974 C CA . GLU A 1 117 ? 9.824 4.165 -38.048 1.00 78.50 117 GLU A CA 1
ATOM 975 C C . GLU A 1 117 ? 9.981 4.165 -36.527 1.00 78.50 117 GLU A C 1
ATOM 977 O O . GLU A 1 117 ? 10.665 5.014 -35.962 1.00 78.50 117 GLU A O 1
ATOM 982 N N . HIS A 1 118 ? 9.377 3.174 -35.871 1.00 82.94 118 HIS A N 1
ATOM 983 C CA . HIS A 1 118 ? 9.564 2.878 -34.451 1.00 82.94 118 HIS A CA 1
ATOM 984 C C . HIS A 1 118 ? 10.390 1.595 -34.334 1.00 82.94 118 HIS A C 1
ATOM 986 O O . HIS A 1 118 ? 9.843 0.492 -34.353 1.00 82.94 118 HIS A O 1
ATOM 992 N N . ASN A 1 119 ? 11.715 1.734 -34.298 1.00 87.06 119 ASN A N 1
ATOM 993 C CA . ASN A 1 119 ? 12.628 0.593 -34.242 1.00 87.06 119 ASN A CA 1
ATOM 994 C C . ASN A 1 119 ? 13.018 0.212 -32.801 1.00 87.06 119 ASN A C 1
ATOM 996 O O . ASN A 1 119 ? 13.557 -0.876 -32.597 1.00 87.06 119 ASN A O 1
ATOM 1000 N N . VAL A 1 120 ? 12.745 1.070 -31.809 1.00 89.81 120 VAL A N 1
ATOM 1001 C CA . VAL A 1 120 ? 12.983 0.788 -30.388 1.00 89.81 120 VAL A CA 1
ATOM 1002 C C . VAL A 1 120 ? 11.841 1.292 -29.504 1.00 89.81 120 VAL A C 1
ATOM 1004 O O . VAL A 1 120 ? 11.354 2.412 -29.666 1.00 89.81 120 VAL A O 1
ATOM 1007 N N . ASP A 1 121 ? 11.456 0.479 -28.527 1.00 89.88 121 ASP A N 1
ATOM 1008 C CA . ASP A 1 121 ? 10.612 0.866 -27.400 1.00 89.88 121 ASP A CA 1
ATOM 1009 C C . ASP A 1 121 ? 11.397 0.707 -26.093 1.00 89.88 121 ASP A C 1
ATOM 1011 O O . ASP A 1 121 ? 12.067 -0.303 -25.868 1.00 89.88 121 ASP A O 1
ATOM 1015 N N . ILE A 1 122 ? 11.351 1.735 -25.246 1.00 90.94 122 ILE A N 1
ATOM 1016 C CA . ILE A 1 122 ? 12.098 1.795 -23.986 1.00 90.94 122 ILE A CA 1
ATOM 1017 C C . ILE A 1 122 ? 11.119 2.118 -22.871 1.00 90.94 122 ILE A C 1
ATOM 1019 O O . ILE A 1 122 ? 10.609 3.241 -22.769 1.00 90.94 122 ILE A O 1
ATOM 1023 N N . MET A 1 123 ? 10.909 1.152 -21.990 1.00 90.25 123 MET A N 1
ATOM 1024 C CA . MET A 1 123 ? 10.068 1.299 -20.814 1.00 90.25 123 MET A CA 1
ATOM 1025 C C . MET A 1 123 ? 10.945 1.446 -19.576 1.00 90.25 123 MET A C 1
ATOM 1027 O O . MET A 1 123 ? 11.750 0.570 -19.279 1.00 90.25 123 MET A O 1
ATOM 1031 N N . GLU A 1 124 ? 10.796 2.552 -18.850 1.00 91.19 124 GLU A N 1
ATOM 1032 C CA . GLU A 1 124 ? 11.454 2.727 -17.556 1.00 91.19 124 GLU A CA 1
ATOM 1033 C C . GLU A 1 124 ? 10.685 1.959 -16.483 1.00 91.19 124 GLU A C 1
ATOM 1035 O O . GLU A 1 124 ? 9.464 2.086 -16.378 1.00 91.19 124 GLU A O 1
ATOM 1040 N N . VAL A 1 125 ? 11.404 1.145 -15.713 1.00 92.31 125 VAL A N 1
ATOM 1041 C CA . VAL A 1 125 ? 10.831 0.249 -14.712 1.00 92.31 125 VAL A CA 1
ATOM 1042 C C . VAL A 1 125 ? 11.607 0.325 -13.404 1.00 92.31 125 VAL A C 1
ATOM 1044 O O . VAL A 1 125 ? 12.833 0.457 -13.373 1.00 92.31 125 VAL A O 1
ATOM 1047 N N . ALA A 1 126 ? 10.866 0.242 -12.304 1.00 91.50 126 ALA A N 1
ATOM 1048 C CA . ALA A 1 126 ? 11.404 0.227 -10.954 1.00 91.50 126 ALA A CA 1
ATOM 1049 C C . ALA A 1 126 ? 10.590 -0.760 -10.107 1.00 91.50 126 ALA A C 1
ATOM 1051 O O . ALA A 1 126 ? 9.656 -0.345 -9.420 1.00 91.50 126 ALA A O 1
ATOM 1052 N N . VAL A 1 127 ? 10.946 -2.042 -10.158 1.00 91.88 127 VAL A N 1
ATOM 1053 C CA . VAL A 1 127 ? 10.114 -3.169 -9.694 1.00 91.88 127 VAL A CA 1
ATOM 1054 C C . VAL A 1 127 ? 10.847 -4.044 -8.678 1.00 91.88 127 VAL A C 1
ATOM 1056 O O . VAL A 1 127 ? 12.061 -4.238 -8.789 1.00 91.88 127 VAL A O 1
ATOM 1059 N N . GLU A 1 128 ? 10.134 -4.515 -7.656 1.00 91.88 128 GLU A N 1
ATOM 1060 C CA . GLU A 1 128 ? 10.614 -5.560 -6.744 1.00 91.88 128 GLU A CA 1
ATOM 1061 C C . GLU A 1 128 ? 10.570 -6.928 -7.440 1.00 91.88 128 GLU A C 1
ATOM 1063 O O . GLU A 1 128 ? 9.888 -7.117 -8.450 1.00 91.88 128 GLU A O 1
ATOM 1068 N N . LYS A 1 129 ? 11.329 -7.888 -6.913 1.00 90.75 129 LYS A N 1
ATOM 1069 C CA . LYS A 1 129 ? 11.272 -9.277 -7.375 1.00 90.75 129 LYS A CA 1
ATOM 1070 C C . LYS A 1 129 ? 9.823 -9.786 -7.361 1.00 90.75 129 LYS A C 1
ATOM 1072 O O . LYS A 1 129 ? 9.118 -9.558 -6.381 1.00 90.75 129 LYS A O 1
ATOM 1077 N N . GLU A 1 130 ? 9.427 -10.517 -8.403 1.00 90.25 130 GLU A N 1
ATOM 1078 C CA . GLU A 1 130 ? 8.076 -11.077 -8.621 1.00 90.25 130 GLU A CA 1
ATOM 1079 C C . GLU A 1 130 ? 7.010 -10.076 -9.114 1.00 90.25 130 GLU A C 1
ATOM 1081 O O . GLU A 1 130 ? 5.857 -10.467 -9.316 1.00 90.25 130 GLU A O 1
ATOM 1086 N N . GLU A 1 131 ? 7.353 -8.801 -9.338 1.00 90.62 131 GLU A N 1
ATOM 1087 C CA . GLU A 1 131 ? 6.399 -7.805 -9.854 1.00 90.62 131 GLU A CA 1
ATOM 1088 C C . GLU A 1 131 ? 6.350 -7.727 -11.390 1.00 90.62 131 GLU A C 1
ATOM 1090 O O . GLU A 1 131 ? 5.302 -7.389 -11.946 1.00 90.62 131 GLU A O 1
ATOM 1095 N N . ASP A 1 132 ? 7.452 -8.028 -12.089 1.00 93.12 132 ASP A N 1
ATOM 1096 C CA . ASP A 1 132 ? 7.522 -7.974 -13.555 1.00 93.12 132 ASP A CA 1
ATOM 1097 C C . ASP A 1 132 ? 8.201 -9.228 -14.133 1.00 93.12 132 ASP A C 1
ATOM 1099 O O . ASP A 1 132 ? 9.420 -9.380 -14.014 1.00 93.12 132 ASP A O 1
ATOM 1103 N N . PRO A 1 133 ? 7.458 -10.093 -14.851 1.00 92.25 133 PRO A N 1
ATOM 1104 C CA . PRO A 1 133 ? 7.992 -11.347 -15.378 1.00 92.25 133 PRO A CA 1
ATOM 1105 C C . PRO A 1 133 ? 9.171 -11.199 -16.350 1.00 92.25 133 PRO A C 1
ATOM 1107 O O . PRO A 1 133 ? 9.968 -12.127 -16.493 1.00 92.25 133 PRO A O 1
ATOM 1110 N N . VAL A 1 134 ? 9.275 -10.073 -17.069 1.00 91.81 134 VAL A N 1
ATOM 1111 C CA . VAL A 1 134 ? 10.378 -9.827 -18.010 1.00 91.81 134 VAL A CA 1
ATOM 1112 C C . VAL A 1 134 ? 11.63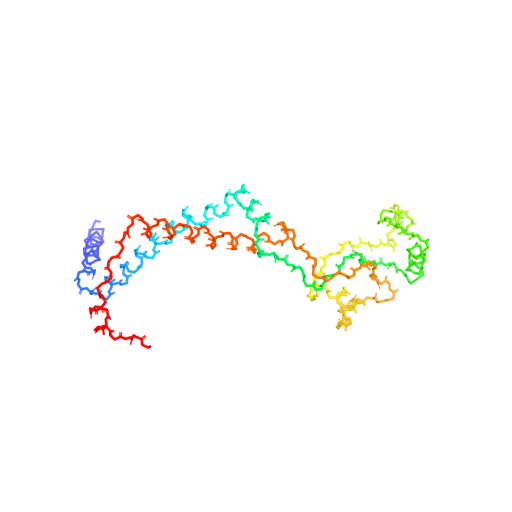8 -9.497 -17.224 1.00 91.81 134 VAL A C 1
ATOM 1114 O O . VAL A 1 134 ? 12.686 -10.094 -17.469 1.00 91.81 134 VAL A O 1
ATOM 1117 N N . VAL A 1 135 ? 11.535 -8.594 -16.248 1.00 92.81 135 VAL A N 1
ATOM 1118 C CA . VAL A 1 135 ? 12.647 -8.278 -15.344 1.00 92.81 135 VAL A CA 1
ATOM 1119 C C . VAL A 1 135 ? 13.050 -9.514 -14.542 1.00 92.81 135 VAL A C 1
ATOM 1121 O O . VAL A 1 135 ? 14.237 -9.817 -14.459 1.00 92.81 135 VAL A O 1
ATOM 1124 N N . ASP A 1 136 ? 12.085 -10.281 -14.037 1.00 92.69 136 ASP A N 1
ATOM 1125 C CA . ASP A 1 136 ? 12.322 -11.520 -13.297 1.00 92.69 136 ASP A CA 1
ATOM 1126 C C . ASP A 1 136 ? 13.084 -12.566 -14.105 1.00 92.69 136 ASP A C 1
ATOM 1128 O O . ASP A 1 136 ? 14.009 -13.191 -13.579 1.00 92.69 136 ASP A O 1
ATOM 1132 N N . TYR A 1 137 ? 12.761 -12.725 -15.389 1.00 93.81 137 TYR A N 1
ATOM 1133 C CA . TYR A 1 137 ? 13.508 -13.605 -16.285 1.00 93.81 137 TYR A CA 1
ATOM 1134 C C . TYR A 1 137 ? 14.973 -13.168 -16.423 1.00 93.81 137 TYR A C 1
ATOM 1136 O O . TYR A 1 137 ? 15.879 -13.976 -16.221 1.00 93.81 137 TYR A O 1
ATOM 1144 N N . PHE A 1 138 ? 15.218 -11.891 -16.733 1.00 92.19 138 PHE A N 1
ATOM 1145 C CA . PHE A 1 138 ? 16.568 -11.406 -17.039 1.00 92.19 138 PHE A CA 1
ATOM 1146 C C . PHE A 1 138 ? 17.452 -11.164 -15.807 1.00 92.19 138 PHE A C 1
ATOM 1148 O O . PHE A 1 138 ? 18.663 -11.355 -15.885 1.00 92.19 138 PHE A O 1
ATOM 1155 N N . ILE A 1 139 ? 16.876 -10.730 -14.685 1.00 93.50 139 ILE A N 1
ATOM 1156 C CA . ILE A 1 139 ? 17.616 -10.344 -13.475 1.00 93.50 139 ILE A CA 1
ATOM 1157 C C . ILE A 1 139 ? 17.671 -11.487 -12.465 1.00 93.50 139 ILE A C 1
ATOM 1159 O O . ILE A 1 139 ? 18.730 -11.768 -11.904 1.00 93.50 139 ILE A O 1
ATOM 1163 N N . TRP A 1 140 ? 16.542 -12.159 -12.242 1.00 92.88 140 TRP A N 1
ATOM 1164 C CA . TRP A 1 140 ? 16.392 -13.165 -11.188 1.00 92.88 140 TRP A CA 1
ATOM 1165 C C . TRP A 1 140 ? 16.278 -14.599 -11.722 1.00 92.88 140 TRP A C 1
ATOM 1167 O O . TRP A 1 140 ? 16.021 -15.517 -10.944 1.00 92.88 140 TRP A O 1
ATOM 1177 N N . SER A 1 141 ? 16.528 -14.813 -13.021 1.00 90.44 141 SER A N 1
ATOM 1178 C CA . SER A 1 141 ? 16.502 -16.134 -13.673 1.00 90.44 141 SER A CA 1
ATOM 1179 C C . SER A 1 141 ? 15.179 -16.889 -13.472 1.00 90.44 141 SER A C 1
ATOM 1181 O O . SER A 1 141 ? 15.167 -18.111 -13.303 1.00 90.44 141 SER A O 1
ATOM 1183 N N . ALA A 1 142 ? 14.059 -16.162 -13.451 1.00 91.94 142 ALA A N 1
ATOM 1184 C CA . ALA A 1 142 ? 12.724 -16.742 -13.345 1.00 91.94 142 ALA A CA 1
ATOM 1185 C C . ALA A 1 142 ? 12.291 -17.452 -14.644 1.00 91.94 142 ALA A C 1
ATOM 1187 O O . ALA A 1 142 ? 13.030 -17.529 -15.625 1.00 91.94 142 ALA A O 1
ATOM 1188 N N . ALA A 1 143 ? 11.074 -17.998 -14.663 1.00 92.00 143 ALA A N 1
ATOM 1189 C CA . ALA A 1 143 ? 10.529 -18.632 -15.859 1.00 92.00 143 ALA A CA 1
ATOM 1190 C C . ALA A 1 143 ? 10.301 -17.607 -16.985 1.00 92.00 143 ALA A C 1
ATOM 1192 O O . ALA A 1 143 ? 9.806 -16.508 -16.743 1.00 92.00 143 ALA A O 1
ATOM 1193 N N . LYS A 1 144 ? 10.612 -17.991 -18.230 1.00 91.38 144 LYS A N 1
ATOM 1194 C CA . LYS A 1 144 ? 10.389 -17.145 -19.409 1.00 91.38 144 LYS A CA 1
ATOM 1195 C C . LYS A 1 144 ? 8.891 -16.836 -19.575 1.00 91.38 144 LYS A C 1
ATOM 1197 O O . LYS A 1 144 ? 8.107 -17.780 -19.724 1.00 91.38 144 LYS A O 1
ATOM 1202 N N . PRO A 1 145 ? 8.473 -15.558 -19.598 1.00 91.38 145 PRO A N 1
ATOM 1203 C CA . PRO A 1 145 ? 7.074 -15.211 -19.816 1.00 91.38 145 PRO A CA 1
ATOM 1204 C C . PRO A 1 145 ? 6.627 -15.500 -21.255 1.00 91.38 145 PRO A C 1
ATOM 1206 O O . PRO A 1 145 ? 7.409 -15.444 -22.209 1.00 91.38 145 PRO A O 1
ATOM 1209 N N . LEU A 1 146 ? 5.337 -15.803 -21.420 1.00 88.56 146 LEU A N 1
ATOM 1210 C CA . LEU A 1 146 ? 4.734 -16.064 -22.729 1.00 88.56 146 LEU A CA 1
ATOM 1211 C C . LEU A 1 146 ? 4.816 -14.817 -23.623 1.00 88.56 146 LEU A C 1
ATOM 1213 O O . LEU A 1 146 ? 4.442 -13.724 -23.210 1.00 88.56 146 LEU A O 1
ATOM 1217 N N . GLY A 1 147 ? 5.277 -14.996 -24.863 1.00 83.94 147 GLY A N 1
ATOM 1218 C CA . GLY A 1 147 ? 5.389 -13.911 -25.845 1.00 83.94 147 GLY A CA 1
ATOM 1219 C C . GLY A 1 147 ? 6.655 -13.057 -25.729 1.00 83.94 147 GLY A C 1
ATOM 1220 O O . GLY A 1 147 ? 6.802 -12.112 -26.499 1.00 83.94 147 GLY A O 1
ATOM 1221 N N . LEU A 1 148 ? 7.580 -13.384 -24.818 1.00 88.50 148 LEU A N 1
ATOM 1222 C CA . LEU A 1 148 ? 8.875 -12.710 -24.746 1.00 88.50 148 LEU A CA 1
ATOM 1223 C C . LEU A 1 148 ? 9.824 -13.215 -25.838 1.00 88.50 148 LEU A C 1
ATOM 1225 O O . LEU A 1 148 ? 10.207 -14.389 -25.858 1.00 88.50 148 LEU A O 1
ATOM 1229 N N . ASP A 1 149 ? 10.249 -12.297 -26.701 1.00 88.62 149 ASP A N 1
ATOM 1230 C CA . ASP A 1 149 ? 11.354 -12.506 -27.628 1.00 88.62 149 ASP A CA 1
ATOM 1231 C C . ASP A 1 149 ? 12.661 -11.993 -27.008 1.00 88.62 149 ASP A C 1
ATOM 1233 O O . ASP A 1 149 ? 12.916 -10.794 -26.916 1.00 88.62 149 ASP A O 1
ATOM 1237 N N . GLU A 1 150 ? 13.495 -12.930 -26.566 1.00 86.19 150 GLU A N 1
ATOM 1238 C CA . GLU A 1 150 ? 14.789 -12.656 -25.935 1.00 86.19 150 GLU A CA 1
ATOM 1239 C C . GLU A 1 150 ? 15.876 -12.233 -26.925 1.00 86.19 150 GLU A C 1
ATOM 1241 O O . GLU A 1 150 ? 16.952 -11.815 -26.505 1.00 86.19 150 GLU A O 1
ATOM 1246 N N . THR A 1 151 ? 15.628 -12.363 -28.232 1.00 85.94 151 THR A N 1
ATOM 1247 C CA . THR A 1 151 ? 16.571 -11.901 -29.256 1.00 85.94 151 THR A CA 1
ATOM 1248 C C . THR A 1 151 ? 16.460 -10.397 -29.466 1.00 85.94 151 THR A C 1
ATOM 1250 O O . THR A 1 151 ? 17.464 -9.739 -29.722 1.00 85.94 151 THR A O 1
ATOM 1253 N N . THR A 1 152 ? 15.268 -9.839 -29.265 1.00 88.75 152 THR A N 1
ATOM 1254 C CA . THR A 1 152 ? 14.956 -8.422 -29.474 1.00 88.75 152 THR A CA 1
ATOM 1255 C C . THR A 1 152 ? 14.755 -7.640 -28.177 1.00 88.75 152 THR A C 1
ATOM 1257 O O . THR A 1 152 ? 14.914 -6.419 -28.174 1.00 88.75 152 THR A O 1
ATOM 1260 N N . THR A 1 153 ? 14.445 -8.318 -27.068 1.00 90.94 153 THR A N 1
ATOM 1261 C CA . THR A 1 153 ? 14.221 -7.694 -25.757 1.00 90.94 153 THR A CA 1
ATOM 1262 C C . THR A 1 153 ? 15.399 -7.928 -24.818 1.00 90.94 153 THR A C 1
ATOM 1264 O O . THR A 1 153 ? 15.898 -9.046 -24.717 1.00 90.94 153 THR A O 1
ATOM 1267 N N . PHE A 1 154 ? 15.802 -6.894 -24.085 1.00 92.00 154 PHE A N 1
ATOM 1268 C CA . PHE A 1 154 ? 16.767 -6.992 -22.990 1.00 92.00 154 PHE A CA 1
ATOM 1269 C C . PHE A 1 154 ? 16.453 -5.963 -21.899 1.00 92.00 154 PHE A C 1
ATOM 1271 O O . PHE A 1 154 ? 15.639 -5.057 -22.091 1.00 92.00 154 PHE A O 1
ATOM 1278 N N . VAL A 1 155 ? 17.099 -6.101 -20.742 1.00 92.56 155 VAL A N 1
ATOM 1279 C CA . VAL A 1 155 ? 16.997 -5.136 -19.641 1.00 92.56 155 VAL A CA 1
ATOM 1280 C C . VAL A 1 155 ? 18.353 -4.502 -19.370 1.00 92.56 155 VAL A C 1
ATOM 1282 O O . VAL A 1 155 ? 19.384 -5.170 -19.430 1.00 92.56 155 VAL A O 1
ATOM 1285 N N . HIS A 1 156 ? 18.354 -3.212 -19.055 1.00 90.62 156 HIS A N 1
ATOM 1286 C CA . HIS A 1 156 ? 19.553 -2.482 -18.660 1.00 90.62 156 HIS A CA 1
ATOM 1287 C C . HIS A 1 156 ? 19.263 -1.661 -17.408 1.00 90.62 156 HIS A C 1
ATOM 1289 O O . HIS A 1 156 ? 18.322 -0.873 -17.388 1.00 90.62 156 HIS A O 1
ATOM 1295 N N . GLY A 1 157 ? 20.048 -1.839 -16.350 1.00 89.56 157 GLY A N 1
ATOM 1296 C CA . GLY A 1 157 ? 19.797 -1.164 -15.085 1.00 89.56 157 GLY A CA 1
ATOM 1297 C C . GLY A 1 157 ? 20.640 -1.699 -13.942 1.00 89.56 157 GLY A C 1
ATOM 1298 O O . GLY A 1 157 ? 21.627 -2.403 -14.146 1.00 89.56 157 GLY A O 1
ATOM 1299 N N . LYS A 1 158 ? 20.236 -1.354 -12.721 1.00 90.06 158 LYS A N 1
ATOM 1300 C CA . LYS A 1 158 ? 20.901 -1.774 -11.488 1.00 90.06 158 LYS A CA 1
ATOM 1301 C C . LYS A 1 158 ? 19.905 -2.446 -10.556 1.00 90.06 158 LYS A C 1
ATOM 1303 O O . LYS A 1 158 ? 18.768 -1.997 -10.421 1.00 90.06 158 LYS A O 1
ATOM 1308 N N . VAL A 1 159 ? 20.370 -3.489 -9.880 1.00 91.62 159 VAL A N 1
ATOM 1309 C CA . VAL A 1 159 ? 19.660 -4.087 -8.749 1.00 91.62 159 VAL A CA 1
ATOM 1310 C C . VAL A 1 159 ? 20.132 -3.393 -7.477 1.00 91.62 159 VAL A C 1
ATOM 1312 O O . VAL A 1 159 ? 21.334 -3.324 -7.213 1.00 91.62 159 VAL A O 1
ATOM 1315 N N . SER A 1 160 ? 19.198 -2.856 -6.703 1.00 88.94 160 SER A N 1
ATOM 1316 C CA . SER A 1 160 ? 19.425 -2.374 -5.345 1.00 88.94 160 SER A CA 1
ATOM 1317 C C . SER A 1 160 ? 18.775 -3.332 -4.348 1.00 88.94 160 SER A C 1
ATOM 1319 O O . SER A 1 160 ? 17.763 -3.966 -4.635 1.00 88.94 160 SER A O 1
ATOM 1321 N N . ASN A 1 161 ? 19.373 -3.457 -3.166 1.00 87.50 161 ASN A N 1
ATOM 1322 C CA . ASN A 1 161 ? 18.802 -4.214 -2.057 1.00 87.50 161 ASN A CA 1
ATOM 1323 C C . ASN A 1 161 ? 18.690 -3.288 -0.845 1.00 87.50 161 ASN A C 1
ATOM 1325 O O . ASN A 1 161 ? 19.651 -2.586 -0.522 1.00 87.50 161 ASN A O 1
ATOM 1329 N N . GLY A 1 162 ? 17.526 -3.271 -0.195 1.00 83.44 162 GLY A N 1
ATOM 1330 C CA . GLY A 1 162 ? 17.322 -2.500 1.030 1.00 83.44 162 GLY A CA 1
ATOM 1331 C C . GLY A 1 162 ? 17.254 -0.990 0.804 1.00 83.44 162 GLY A C 1
ATOM 1332 O O . GLY A 1 162 ? 17.660 -0.214 1.668 1.00 83.44 162 GLY A O 1
ATOM 1333 N N . GLU A 1 163 ? 16.767 -0.544 -0.355 1.00 86.50 163 GLU A N 1
ATOM 1334 C CA . GLU A 1 163 ? 16.517 0.879 -0.580 1.00 86.50 163 GLU A CA 1
ATOM 1335 C C . GLU A 1 163 ? 15.343 1.351 0.288 1.00 86.50 163 GLU A C 1
ATOM 1337 O O . GLU A 1 163 ? 14.299 0.702 0.335 1.00 86.50 163 GLU A O 1
ATOM 1342 N N . GLN A 1 164 ? 15.485 2.485 0.980 1.00 87.12 164 GLN A N 1
ATOM 1343 C CA . GLN A 1 164 ? 14.401 3.015 1.809 1.00 87.12 164 GLN A CA 1
ATOM 1344 C C . GLN A 1 164 ? 13.207 3.417 0.930 1.00 87.12 164 GLN A C 1
ATOM 1346 O O . GLN A 1 164 ? 13.359 4.196 -0.012 1.00 87.12 164 GLN A O 1
ATOM 1351 N N . LYS A 1 165 ? 12.008 2.925 1.265 1.00 88.56 165 LYS A N 1
ATOM 1352 C CA . LYS A 1 165 ? 10.769 3.354 0.611 1.00 88.56 165 LYS A CA 1
ATOM 1353 C C . LYS A 1 165 ? 10.519 4.825 0.924 1.00 88.56 165 LYS A C 1
ATOM 1355 O O . LYS A 1 165 ? 10.641 5.257 2.073 1.00 88.56 165 LYS A O 1
ATOM 1360 N N . THR A 1 166 ? 10.156 5.598 -0.095 1.00 87.25 166 THR A N 1
ATOM 1361 C CA . THR A 1 166 ? 9.726 6.980 0.125 1.00 87.25 166 THR A CA 1
ATOM 1362 C C . THR A 1 166 ? 8.342 7.003 0.775 1.00 87.25 166 THR A C 1
ATOM 1364 O O . THR A 1 166 ? 7.606 6.012 0.738 1.00 87.25 166 THR A O 1
ATOM 1367 N N . LEU A 1 167 ? 7.941 8.155 1.322 1.00 83.75 167 LEU A N 1
ATOM 1368 C CA . LEU A 1 167 ? 6.578 8.340 1.829 1.00 83.75 167 LEU A CA 1
ATOM 1369 C C . LEU A 1 167 ? 5.521 8.028 0.756 1.00 83.75 167 LEU A C 1
ATOM 1371 O O . LEU A 1 167 ? 4.470 7.491 1.081 1.00 83.75 167 LEU A O 1
ATOM 1375 N N . LYS A 1 168 ? 5.806 8.328 -0.518 1.00 86.12 168 LYS A N 1
ATOM 1376 C CA . LYS A 1 168 ? 4.901 8.034 -1.634 1.00 86.12 168 LYS A CA 1
ATOM 1377 C C . LYS A 1 168 ? 4.786 6.530 -1.890 1.00 86.12 168 LYS A C 1
ATOM 1379 O O . LYS A 1 168 ? 3.681 6.038 -2.086 1.00 86.12 168 LYS A O 1
ATOM 1384 N N . ASP A 1 169 ? 5.908 5.814 -1.870 1.00 85.88 169 ASP A N 1
ATOM 1385 C CA . ASP A 1 169 ? 5.945 4.380 -2.183 1.00 85.88 169 ASP A CA 1
ATOM 1386 C C . ASP A 1 169 ? 5.305 3.517 -1.091 1.00 85.88 169 ASP A C 1
ATOM 1388 O O . ASP A 1 169 ? 4.713 2.481 -1.372 1.00 85.88 169 ASP A O 1
ATOM 1392 N N . ALA A 1 170 ? 5.442 3.936 0.166 1.00 86.12 170 ALA A N 1
ATOM 1393 C CA . ALA A 1 170 ? 4.974 3.191 1.330 1.00 86.12 170 ALA A CA 1
ATOM 1394 C C . ALA A 1 170 ? 3.872 3.931 2.095 1.00 86.12 170 ALA A C 1
ATOM 1396 O O . ALA A 1 170 ? 3.710 3.708 3.294 1.00 86.12 170 ALA A O 1
ATOM 1397 N N . TRP A 1 171 ? 3.105 4.797 1.424 1.00 85.19 171 TRP A N 1
ATOM 1398 C CA . TRP A 1 171 ? 2.092 5.627 2.083 1.00 85.19 171 TRP A CA 1
ATOM 1399 C C . TRP A 1 171 ? 1.124 4.797 2.931 1.00 85.19 171 TRP A C 1
ATOM 1401 O O . TRP A 1 171 ? 0.884 5.143 4.080 1.00 85.19 171 TRP A O 1
ATOM 1411 N N . GLY A 1 172 ? 0.638 3.663 2.415 1.00 85.88 172 GLY A N 1
ATOM 1412 C CA . GLY A 1 172 ? -0.264 2.779 3.163 1.00 85.88 172 GLY A CA 1
ATOM 1413 C C . GLY A 1 172 ? 0.380 2.159 4.409 1.00 85.88 172 GLY A C 1
ATOM 1414 O O . GLY A 1 172 ? -0.255 2.093 5.457 1.00 85.88 172 GLY A O 1
ATOM 1415 N N . LEU A 1 173 ? 1.656 1.766 4.327 1.00 88.56 173 LEU A N 1
ATOM 1416 C CA . LEU A 1 173 ? 2.394 1.209 5.467 1.00 88.56 173 LEU A CA 1
ATOM 1417 C C . LEU A 1 173 ? 2.641 2.277 6.536 1.00 88.56 173 LEU A C 1
ATOM 1419 O O . LEU A 1 173 ? 2.377 2.049 7.713 1.00 88.56 173 LEU A O 1
ATOM 1423 N N . TYR A 1 174 ? 3.089 3.463 6.120 1.00 87.06 174 TYR A N 1
ATOM 1424 C CA . TYR A 1 174 ? 3.302 4.589 7.026 1.00 87.06 174 TYR A CA 1
ATOM 1425 C C . TYR A 1 174 ? 1.993 5.118 7.616 1.00 87.06 174 TYR A C 1
ATOM 1427 O O . TYR A 1 174 ? 1.974 5.494 8.781 1.00 87.06 174 TYR A O 1
ATOM 1435 N N . SER A 1 175 ? 0.900 5.115 6.850 1.00 87.06 175 SER A N 1
ATOM 1436 C CA . SER A 1 175 ? -0.434 5.482 7.332 1.00 87.06 175 SER A CA 1
ATOM 1437 C C . SER A 1 175 ? -0.923 4.499 8.397 1.00 87.06 175 SER A C 1
ATOM 1439 O O . SER A 1 175 ? -1.388 4.937 9.446 1.00 87.06 175 SER A O 1
ATOM 1441 N N . SER A 1 176 ? -0.730 3.191 8.188 1.00 89.19 176 SER A N 1
ATOM 1442 C CA . SER A 1 176 ? -1.045 2.165 9.188 1.00 89.19 176 SER A CA 1
ATOM 1443 C C . SER A 1 176 ? -0.211 2.329 10.460 1.00 89.19 176 SER A C 1
ATOM 1445 O O . SER A 1 176 ? -0.764 2.362 11.556 1.00 89.19 176 SER A O 1
ATOM 1447 N N . ASP A 1 177 ? 1.109 2.485 10.333 1.00 90.62 177 ASP A N 1
ATOM 1448 C CA . ASP A 1 177 ? 1.985 2.68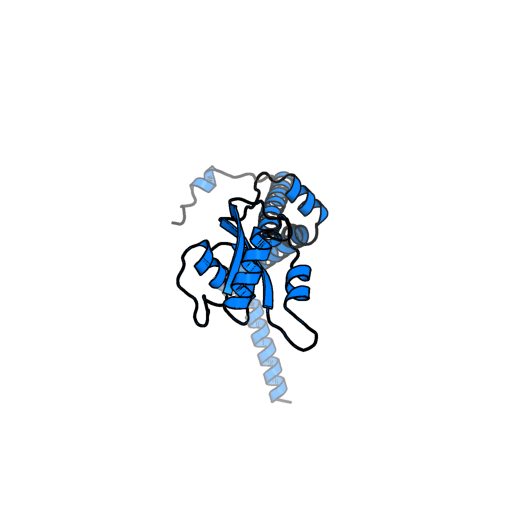8 11.494 1.00 90.62 177 ASP A CA 1
ATOM 1449 C C . ASP A 1 177 ? 1.632 3.993 12.243 1.00 90.62 177 ASP A C 1
ATOM 1451 O O . ASP A 1 177 ? 1.648 4.046 13.474 1.00 90.62 177 ASP A O 1
ATOM 1455 N N . PHE A 1 178 ? 1.274 5.056 11.514 1.00 91.12 178 PHE A N 1
ATOM 1456 C CA . PHE A 1 178 ? 0.844 6.318 12.113 1.00 91.12 178 PHE A CA 1
ATOM 1457 C C . PHE A 1 178 ? -0.506 6.178 12.828 1.00 91.12 178 PHE A C 1
ATOM 1459 O O . PHE A 1 178 ? -0.682 6.715 13.922 1.00 91.12 178 PHE A O 1
ATOM 1466 N N . GLN A 1 179 ? -1.438 5.407 12.262 1.00 92.31 179 GLN A N 1
ATOM 1467 C CA . GLN A 1 179 ? -2.716 5.084 12.892 1.00 92.31 179 GLN A CA 1
ATOM 1468 C C . GLN A 1 179 ? -2.513 4.416 14.259 1.00 92.31 179 GLN A C 1
ATOM 1470 O O . GLN A 1 179 ? -3.149 4.823 15.231 1.00 92.31 179 GLN A O 1
ATOM 1475 N N . GLU A 1 180 ? -1.596 3.450 14.358 1.00 92.25 180 GLU A N 1
ATOM 1476 C CA . GLU A 1 180 ? -1.262 2.783 15.625 1.00 92.25 180 GLU A CA 1
ATOM 1477 C C . GLU A 1 180 ? -0.725 3.770 16.672 1.00 92.25 180 GLU A C 1
ATOM 1479 O O . GLU A 1 180 ? -1.078 3.694 17.854 1.00 92.25 180 GLU A O 1
ATOM 1484 N N . GLN A 1 181 ? 0.107 4.732 16.256 1.00 92.12 181 GLN A N 1
ATOM 1485 C CA . GLN A 1 181 ? 0.584 5.777 17.159 1.00 92.12 181 GLN A CA 1
ATOM 1486 C C . GLN A 1 181 ? -0.566 6.661 17.658 1.00 92.12 181 GLN A C 1
ATOM 1488 O O . GLN A 1 181 ? -0.665 6.903 18.864 1.00 92.12 181 GLN A O 1
ATOM 1493 N N . VAL A 1 182 ? -1.431 7.138 16.758 1.00 94.06 182 VAL A N 1
ATOM 1494 C CA . VAL A 1 182 ? -2.575 7.990 17.120 1.00 94.06 182 VAL A CA 1
ATOM 1495 C C . VAL A 1 182 ? -3.521 7.251 18.067 1.00 94.06 182 VAL A C 1
ATOM 1497 O O . VAL A 1 182 ? -3.957 7.818 19.071 1.00 94.06 182 VAL A O 1
ATOM 1500 N N . GLU A 1 183 ? -3.793 5.972 17.805 1.00 95.44 183 GLU A N 1
ATOM 1501 C CA . GLU A 1 183 ? -4.599 5.127 18.685 1.00 95.44 183 GLU A CA 1
ATOM 1502 C C . GLU A 1 183 ? -3.981 5.030 20.080 1.00 95.44 183 GLU A C 1
ATOM 1504 O O . GLU A 1 183 ? -4.659 5.266 21.083 1.00 95.44 183 GLU A O 1
ATOM 1509 N N . LYS A 1 184 ? -2.679 4.739 20.159 1.00 94.94 184 LYS A N 1
ATOM 1510 C CA . LYS A 1 184 ? -1.965 4.636 21.432 1.00 94.94 184 LYS A CA 1
ATOM 1511 C C . LYS A 1 184 ? -2.043 5.934 22.232 1.00 94.94 184 LYS A C 1
ATOM 1513 O O . LYS A 1 184 ? -2.362 5.903 23.421 1.00 94.94 184 LYS A O 1
ATOM 1518 N N . GLU A 1 185 ? -1.788 7.072 21.591 1.00 94.19 185 GLU A N 1
ATOM 1519 C CA . GLU A 1 185 ? -1.892 8.391 22.219 1.00 94.19 185 GLU A CA 1
ATOM 1520 C C . GLU A 1 185 ? -3.310 8.669 22.731 1.00 94.19 185 GLU A C 1
ATOM 1522 O O . GLU A 1 185 ? -3.493 9.149 23.857 1.00 94.19 185 GLU A O 1
ATOM 1527 N N . TRP A 1 186 ? -4.322 8.331 21.929 1.00 95.62 186 TRP A N 1
ATOM 1528 C CA . TRP A 1 186 ? -5.717 8.513 22.300 1.00 95.62 186 TRP A CA 1
ATOM 1529 C C . TRP A 1 186 ? -6.102 7.634 23.494 1.00 95.62 186 TRP A C 1
ATOM 1531 O O . TRP A 1 186 ? -6.617 8.149 24.491 1.00 95.62 186 TRP A O 1
ATOM 1541 N N . VAL A 1 187 ? -5.773 6.342 23.465 1.00 95.31 187 VAL A N 1
ATOM 1542 C CA . VAL A 1 187 ? -6.014 5.405 24.573 1.00 95.31 187 VAL A CA 1
ATOM 1543 C C . VAL A 1 187 ? -5.294 5.852 25.846 1.00 95.31 187 VAL A C 1
ATOM 1545 O O . VAL A 1 187 ? -5.877 5.819 26.934 1.00 95.31 187 VAL A O 1
ATOM 1548 N N . ASP A 1 188 ? -4.050 6.319 25.740 1.00 96.12 188 ASP A N 1
ATOM 1549 C CA . ASP A 1 188 ? -3.301 6.834 26.885 1.00 96.12 188 ASP A CA 1
ATOM 1550 C C . ASP A 1 188 ? -3.942 8.105 27.458 1.00 96.12 188 ASP A C 1
ATOM 1552 O O . ASP A 1 188 ? -3.994 8.279 28.681 1.00 96.12 188 ASP A O 1
ATOM 1556 N N . SER A 1 189 ? -4.495 8.972 26.604 1.00 95.69 189 SER A N 1
ATOM 1557 C CA . SER A 1 189 ? -5.260 10.143 27.046 1.00 95.69 189 SER A CA 1
ATOM 1558 C C . SER A 1 189 ? -6.531 9.744 27.808 1.00 95.69 189 SER A C 1
ATOM 1560 O O . SER A 1 189 ? -6.824 10.314 28.864 1.00 95.69 189 SER A O 1
ATOM 1562 N N . LEU A 1 190 ? -7.245 8.712 27.341 1.00 95.38 190 LEU A N 1
ATOM 1563 C CA . LEU A 1 190 ? -8.451 8.195 27.987 1.00 95.38 190 LEU A CA 1
ATOM 1564 C C . LEU A 1 190 ? -8.133 7.579 29.348 1.00 95.38 190 LEU A C 1
ATOM 1566 O O . LEU A 1 190 ? -8.808 7.895 30.326 1.00 95.38 190 LEU A O 1
ATOM 1570 N N . LYS A 1 191 ? -7.076 6.765 29.443 1.00 94.81 191 LYS A N 1
ATOM 1571 C CA . LYS A 1 191 ? -6.628 6.159 30.709 1.00 94.81 191 LYS A CA 1
ATOM 1572 C C . LYS A 1 191 ? -6.251 7.209 31.753 1.00 94.81 191 LYS A C 1
ATOM 1574 O O . LYS A 1 191 ? -6.534 7.026 32.935 1.00 94.81 191 LYS A O 1
ATOM 1579 N N . LYS A 1 192 ? -5.622 8.310 31.327 1.00 95.75 192 LYS A N 1
ATOM 1580 C CA . LYS A 1 192 ? -5.284 9.438 32.211 1.00 95.75 192 LYS A CA 1
ATOM 1581 C C . LYS A 1 192 ? -6.532 10.190 32.672 1.00 95.75 192 LYS A C 1
ATOM 1583 O O . LYS A 1 192 ? -6.626 10.548 33.841 1.00 95.75 192 LYS A O 1
ATOM 1588 N N . LYS A 1 193 ? -7.483 10.425 31.764 1.00 96.81 193 LYS A N 1
ATOM 1589 C CA . LYS A 1 193 ? -8.721 11.161 32.053 1.00 96.81 193 LYS A CA 1
ATOM 1590 C C . LYS A 1 193 ? -9.697 10.360 32.919 1.00 96.81 193 LYS A C 1
ATOM 1592 O O . LYS A 1 193 ? -10.370 10.936 33.770 1.00 96.81 193 LYS A O 1
ATOM 1597 N N . TYR A 1 194 ? -9.763 9.048 32.714 1.00 94.94 194 TYR A N 1
ATOM 1598 C CA . TYR A 1 194 ? -10.701 8.146 33.374 1.00 94.94 194 TYR A CA 1
ATOM 1599 C C . TYR A 1 194 ? -9.935 7.059 34.139 1.00 94.94 194 TYR A C 1
ATOM 1601 O O . TYR A 1 194 ? -9.732 5.957 33.624 1.00 94.94 194 TYR A O 1
ATOM 1609 N N . PRO A 1 195 ? -9.480 7.347 35.373 1.00 91.94 195 PRO A N 1
ATOM 1610 C CA . PRO A 1 195 ? -8.707 6.391 36.151 1.00 91.94 195 PRO A CA 1
ATOM 1611 C C . PRO A 1 195 ? -9.567 5.181 36.527 1.00 91.94 195 PRO A C 1
ATOM 1613 O O . PRO A 1 195 ? -10.536 5.283 37.282 1.00 91.94 195 PRO A O 1
ATOM 1616 N N . VAL A 1 196 ? -9.184 4.009 36.025 1.00 91.44 196 VAL A N 1
ATOM 1617 C CA . VAL A 1 196 ? -9.889 2.751 36.286 1.00 91.44 196 VAL A CA 1
ATOM 1618 C C . VAL A 1 196 ? -9.362 2.109 37.569 1.00 91.44 196 VAL A C 1
ATOM 1620 O O . VAL A 1 196 ? -8.160 1.892 37.729 1.00 91.44 196 VAL A O 1
ATOM 1623 N N . LYS A 1 197 ? -10.266 1.749 38.487 1.00 91.69 197 LYS A N 1
ATOM 1624 C CA . LYS A 1 197 ? -9.946 0.946 39.678 1.00 91.69 197 LYS A CA 1
ATOM 1625 C C . LYS A 1 197 ? -10.392 -0.494 39.465 1.00 91.69 197 LYS A C 1
ATOM 1627 O O . LYS A 1 197 ? -11.583 -0.786 39.462 1.00 91.69 197 LYS A O 1
ATOM 1632 N N . ILE A 1 198 ? -9.429 -1.401 39.330 1.00 89.50 198 ILE A N 1
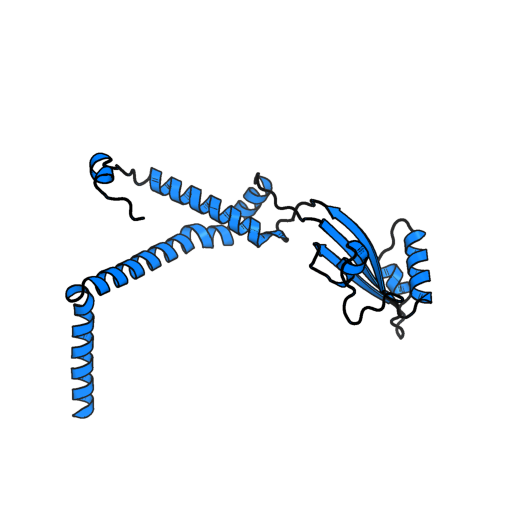ATOM 1633 C CA . ILE A 1 198 ? -9.706 -2.826 39.130 1.00 89.50 198 ILE A CA 1
ATOM 1634 C C . ILE A 1 198 ? -9.803 -3.523 40.487 1.00 89.50 198 ILE A C 1
ATOM 1636 O O . ILE A 1 198 ? -8.822 -3.604 41.233 1.00 89.50 198 ILE A O 1
ATOM 1640 N N . ASN A 1 199 ? -10.970 -4.089 40.793 1.00 91.69 199 ASN A N 1
ATOM 1641 C CA . ASN A 1 199 ? -11.120 -4.970 41.944 1.00 91.69 199 ASN A CA 1
ATOM 1642 C C . ASN A 1 199 ? -10.546 -6.358 41.624 1.00 91.69 199 ASN A C 1
ATOM 1644 O O . ASN A 1 199 ? -11.239 -7.254 41.147 1.00 91.69 199 ASN A O 1
ATOM 1648 N N . LYS A 1 200 ? -9.259 -6.544 41.930 1.00 90.12 200 LYS A N 1
ATOM 1649 C CA . LYS A 1 200 ? -8.536 -7.797 41.666 1.00 90.12 200 LYS A CA 1
ATOM 1650 C C . LYS A 1 200 ? -9.115 -9.017 42.395 1.00 90.12 200 LYS A C 1
ATOM 1652 O O . LYS A 1 200 ? -8.872 -10.132 41.949 1.00 90.12 200 LYS A O 1
ATOM 1657 N N . LYS A 1 201 ? -9.839 -8.835 43.511 1.00 89.44 201 LYS A N 1
ATOM 1658 C CA . LYS A 1 201 ? -10.460 -9.958 44.236 1.00 89.44 201 LYS A CA 1
ATOM 1659 C C . LYS A 1 201 ? -11.622 -10.540 43.437 1.00 89.44 201 LYS A C 1
ATOM 1661 O O . LYS A 1 201 ? -11.675 -11.748 43.277 1.00 89.44 201 LYS A O 1
ATOM 1666 N N . VAL A 1 202 ? -12.484 -9.677 42.899 1.00 88.06 202 VAL A N 1
ATOM 1667 C CA . VAL A 1 202 ? -13.617 -10.082 42.048 1.00 88.06 202 VAL A CA 1
ATOM 1668 C C . VAL A 1 202 ? -13.134 -10.556 40.677 1.00 88.06 202 VAL A C 1
ATOM 1670 O O . VAL A 1 202 ? -13.641 -11.536 40.155 1.00 88.06 202 VAL A O 1
ATOM 1673 N N . LEU A 1 203 ? -12.094 -9.939 40.107 1.00 86.69 203 LEU A N 1
ATOM 1674 C CA . LEU A 1 203 ? -11.552 -10.390 38.820 1.00 86.69 203 LEU A CA 1
ATOM 1675 C C . LEU A 1 203 ? -11.081 -11.856 38.863 1.00 86.69 203 LEU A C 1
ATOM 1677 O O . LEU A 1 203 ? -11.286 -12.592 37.909 1.00 86.69 203 LEU A O 1
ATOM 1681 N N . LYS A 1 204 ? -10.498 -12.297 39.986 1.00 86.94 204 LYS A N 1
ATOM 1682 C CA . LYS A 1 204 ? -10.052 -13.687 40.179 1.00 86.94 204 LYS A CA 1
ATOM 1683 C C . LYS A 1 204 ? -11.192 -14.701 40.313 1.00 86.94 204 LYS A C 1
ATOM 1685 O O . LYS A 1 204 ? -10.922 -15.891 40.220 1.00 86.94 204 LYS A O 1
ATOM 1690 N N . THR A 1 205 ? -12.423 -14.263 40.586 1.00 88.75 205 THR A N 1
ATOM 1691 C CA . THR A 1 205 ? -13.580 -15.169 40.688 1.00 88.75 205 THR A CA 1
ATOM 1692 C C . THR A 1 205 ? -14.248 -15.423 39.340 1.00 88.75 205 THR A C 1
ATOM 1694 O O . THR A 1 205 ? -15.136 -16.263 39.262 1.00 88.75 205 THR A O 1
ATOM 1697 N N . ILE A 1 206 ? -13.849 -14.701 38.291 1.00 85.00 206 ILE A N 1
ATOM 1698 C CA . ILE A 1 206 ? -14.330 -14.911 36.926 1.00 85.00 206 ILE A CA 1
ATOM 1699 C C . ILE A 1 206 ? -13.455 -16.003 36.299 1.00 85.00 206 ILE A C 1
ATOM 1701 O O . ILE A 1 206 ? -12.232 -15.863 36.268 1.00 85.00 206 ILE A O 1
ATOM 1705 N N . GLN A 1 207 ? -14.064 -17.101 35.845 1.00 77.25 207 GLN A N 1
ATOM 1706 C CA . GLN A 1 207 ? -13.349 -18.148 35.112 1.00 77.25 207 GLN A CA 1
ATOM 1707 C C . GLN A 1 207 ? -12.854 -17.600 33.771 1.00 77.25 207 GLN A C 1
ATOM 1709 O O . GLN A 1 207 ? -13.568 -16.857 33.098 1.00 77.25 207 GLN A O 1
ATOM 1714 N N . SER A 1 208 ? -11.629 -17.962 33.391 1.00 71.12 208 SER A N 1
ATOM 1715 C CA . SER A 1 208 ? -11.131 -17.721 32.041 1.00 71.12 208 SER A CA 1
ATOM 1716 C C . SER A 1 208 ? -12.017 -18.471 31.055 1.00 71.12 208 SER A C 1
ATOM 1718 O O . SER A 1 208 ? -12.228 -19.672 31.209 1.00 71.12 208 SER A O 1
ATOM 1720 N N . VAL A 1 209 ? -12.537 -17.752 30.069 1.00 64.31 209 VAL A N 1
ATOM 1721 C CA . VAL A 1 209 ? -13.166 -18.368 28.905 1.00 64.31 209 VAL A CA 1
ATOM 1722 C C . VAL A 1 209 ? -12.013 -18.882 28.039 1.00 64.31 209 VAL A C 1
ATOM 1724 O O . VAL A 1 209 ? -11.223 -18.070 27.555 1.00 64.31 209 VAL A O 1
ATOM 1727 N N . GLU A 1 210 ? -11.851 -20.206 27.976 1.00 42.16 210 GLU A N 1
ATOM 1728 C CA . GLU A 1 210 ? -11.029 -20.889 26.961 1.00 42.16 210 GLU A CA 1
ATOM 1729 C C . GLU A 1 210 ? -11.770 -20.939 25.623 1.00 42.16 210 GLU A C 1
ATOM 1731 O O . GLU A 1 210 ? -13.008 -21.139 25.643 1.00 42.16 210 GLU A O 1
#

Radius of gyration: 31.94 Å; chains: 1; bounding box: 92×38×84 Å

Sequence (210 aa):
LKTMLHQFINHELISYEDSQLEKKHSDFAHIMKEYHDGILLFNISKDKIWDVASNDTVRLTEFYNTAAKKHYFGERFKGWIVRAKDNETRLKIETIIDQKESVSKQEITDVFNTSNEHNVDIMEVAVEKEEDPVVDYFIWSAAKPLGLDETTTFVHGKVSNGEQKTLKDAWGLYSSDFQEQVEKEWVDSLKKKYPVKINKKVLKTIQSVE

Secondary structure (DSSP, 8-state):
-HHHHHHHHHHHHHHHHHHHHHHH-HHHHHHHHHHHHHHHHHHHHIIIIIHHHHH-HHHHHHHHHH-S---B-SEEEEEEEEEESSHHHHHHHHHHHHH-S---HHHHHHHHEETTEE-EEEEEEEEETTS-HHHHHHHH--PPPTT--TTTEEEEEEEEESPBPPTTTTHHHHHHHHHHHHHHHHHHHHHHHS-----HHHHTTSPP--